Protein AF-A0A4R1VEX1-F1 (afdb_monomer_lite)

Foldseek 3Di:
DDDPDPDDDPPDPDFAEEELALLALLSQLVQLVCLVVVNHGQEYEYQDQVFKAPLSVVCCVVVVVVCVVSVHHYDYFFFADPDAPADDDDGHPLSNLLRVLHAQVVLLVDDVSCVRRRVVRVVVVLVVDVSLVVCVVVQHAHEYEYRQALDDVSVVVVVVVVPDDDSRYDYDHVNNVVNGDSVNSCVSCVVVVHHHGHGIDGLLDPPDDPVSVVPGPPVSVVSQVSSFVSNQVVDDRDRGD

Secondary structure (DSSP, 8-state):
-------PPP-PPPPPEEEE--SSHHHHHHHHHHHHTT---SEEEEEE-S-B-HHHHHHHHHHHHHHHTTT--EEEEE------SSSSP--SHHHHHHHHT---GGGGT--HHHIIIIIHHHHHHHTT-HHHHHHHHTT--EEEEE---SSHHHHHHHHHHTT---SSEEEE-HHHHTT--HHHHHHHHHHTTPPPPP---BTT-TTS-HHHHHTS-HHHHHHHHHHHHHHGGG-SS-S--

Sequence (241 aa):
MATLTAAQQPDHPPAPTVLAYGVGVDSTGLLVELASRGEPPDLVLTADTGVEKPLTYAYLDVIGPWMAARGIRHEIVRYEPRRFKHWPPYHSLLEMALTNGTLPSKSLGGSSCSLKYTKAPQDAFLKTWQPAIDAWARGQKVVRLIGFDAGPRDTIRHAHAAKIEDPLYNYRHPLRDWGWDREACARRIEAEGLPVPPKSSCWFCIGMTPQEVRDLPAWCLRLLVLVEARAAPRLHIVEGL

pLDDT: mean 93.08, std 10.53, range [39.03, 98.94]

Radius of gyration: 20.44 Å; chains: 1; bounding box: 44×47×75 Å

Structure (mmCIF, N/CA/C/O backbone):
data_AF-A0A4R1VEX1-F1
#
_entry.id   AF-A0A4R1VEX1-F1
#
loop_
_atom_site.group_PDB
_atom_site.id
_atom_site.type_symbol
_atom_site.label_atom_id
_atom_site.label_alt_id
_atom_site.label_comp_id
_atom_site.label_asym_id
_atom_site.label_entity_id
_atom_site.label_seq_id
_atom_site.pdbx_PDB_ins_code
_atom_site.Cartn_x
_atom_site.Cartn_y
_atom_site.Cartn_z
_atom_site.occupancy
_atom_site.B_iso_or_equiv
_atom_site.auth_seq_id
_atom_site.auth_comp_id
_atom_site.auth_asym_id
_atom_site.auth_atom_id
_atom_site.pdbx_PDB_model_num
ATOM 1 N N . MET A 1 1 ? -14.247 28.003 51.516 1.00 42.53 1 MET A N 1
ATOM 2 C CA . MET A 1 1 ? -13.237 27.367 50.645 1.00 42.53 1 MET A CA 1
ATOM 3 C C . MET A 1 1 ? -13.981 26.612 49.560 1.00 42.53 1 MET A C 1
ATOM 5 O O . MET A 1 1 ? -14.503 25.543 49.836 1.00 42.53 1 MET A O 1
ATOM 9 N N . ALA A 1 2 ? -14.144 27.227 48.388 1.00 39.03 2 ALA A N 1
ATOM 10 C CA . ALA A 1 2 ? -14.808 26.602 47.249 1.00 39.03 2 ALA A CA 1
ATOM 11 C C . ALA A 1 2 ? -13.788 25.736 46.504 1.00 39.03 2 ALA A C 1
ATOM 13 O O . ALA A 1 2 ? -12.781 26.240 46.008 1.00 39.03 2 ALA A O 1
ATOM 14 N N . THR A 1 3 ? -14.025 24.430 46.489 1.00 40.47 3 THR A N 1
ATOM 15 C CA . THR A 1 3 ? -13.236 23.448 45.751 1.00 40.47 3 THR A CA 1
ATOM 16 C C . THR A 1 3 ? -13.499 23.652 44.261 1.00 40.47 3 THR A C 1
ATOM 18 O O . THR A 1 3 ? -14.607 23.415 43.785 1.00 40.47 3 THR A O 1
ATOM 21 N N . LEU A 1 4 ? -12.490 24.133 43.535 1.00 43.84 4 LEU A N 1
ATOM 22 C CA . LEU A 1 4 ? -12.494 24.202 42.076 1.00 43.84 4 LEU A CA 1
ATOM 23 C C . LEU A 1 4 ? -12.610 22.778 41.525 1.00 43.84 4 LEU A C 1
ATOM 25 O O . LEU A 1 4 ? -11.684 21.977 41.635 1.00 43.84 4 LEU A O 1
ATOM 29 N N . THR A 1 5 ? -13.772 22.457 40.969 1.00 45.09 5 THR A N 1
ATOM 30 C CA . THR A 1 5 ? -14.007 21.231 40.211 1.00 45.09 5 THR A CA 1
ATOM 31 C C . THR A 1 5 ? -13.163 21.312 38.941 1.00 45.09 5 THR A C 1
ATOM 33 O O . THR A 1 5 ? -13.310 22.250 38.158 1.00 45.09 5 THR A O 1
ATOM 36 N N . ALA A 1 6 ? -12.239 20.367 38.757 1.00 48.03 6 ALA A N 1
ATOM 37 C CA . ALA A 1 6 ? -11.491 20.237 37.515 1.00 48.03 6 ALA A CA 1
ATOM 38 C C . ALA A 1 6 ? -12.489 20.069 36.361 1.00 48.03 6 ALA A C 1
ATOM 40 O O . ALA A 1 6 ? -13.319 19.161 36.388 1.00 48.03 6 ALA A O 1
ATOM 41 N N . ALA A 1 7 ? -12.440 20.967 35.378 1.00 48.31 7 ALA A N 1
ATOM 42 C CA . ALA A 1 7 ? -13.250 20.850 34.177 1.00 48.31 7 ALA A CA 1
ATOM 43 C C . ALA A 1 7 ? -12.884 19.538 33.464 1.00 48.31 7 ALA A C 1
ATOM 45 O O . ALA A 1 7 ? -11.764 19.388 32.975 1.00 48.31 7 ALA A O 1
ATOM 46 N N . GLN A 1 8 ? -13.815 18.582 33.431 1.00 51.00 8 GLN A N 1
ATOM 47 C CA . GLN A 1 8 ? -13.733 17.429 32.539 1.00 51.00 8 GLN A CA 1
ATOM 48 C C . GLN A 1 8 ? -13.589 17.956 31.108 1.00 51.00 8 GLN A C 1
ATOM 50 O O . GLN A 1 8 ? -14.450 18.694 30.625 1.00 51.00 8 GLN A O 1
ATOM 55 N N . GLN A 1 9 ? -12.472 17.623 30.454 1.00 55.00 9 GLN A N 1
ATOM 56 C CA . GLN A 1 9 ? -12.312 17.863 29.024 1.00 55.00 9 GLN A CA 1
ATOM 57 C C . GLN A 1 9 ? -13.489 17.199 28.294 1.00 55.00 9 GLN A C 1
ATOM 59 O O . GLN A 1 9 ? -13.856 16.081 28.664 1.00 55.00 9 GLN A O 1
ATOM 64 N N . PRO A 1 10 ? -14.106 17.861 27.301 1.00 53.62 10 PRO A N 1
ATOM 65 C CA . PRO A 1 10 ? -15.158 17.232 26.519 1.00 53.62 10 PRO A CA 1
ATOM 66 C C . PRO A 1 10 ? -14.611 15.937 25.910 1.00 53.62 10 PRO A C 1
ATOM 68 O O . PRO A 1 10 ? -13.521 15.934 25.336 1.00 53.62 10 PRO A O 1
ATOM 71 N N . ASP A 1 11 ? -15.357 14.847 26.089 1.00 70.94 11 ASP A N 1
ATOM 72 C CA . ASP A 1 11 ? -15.034 13.512 25.586 1.00 70.94 11 ASP A CA 1
ATOM 73 C C . ASP A 1 11 ? -15.088 13.548 24.053 1.00 70.94 11 ASP A C 1
ATOM 75 O O . ASP A 1 11 ? -16.132 13.384 23.418 1.00 70.94 11 ASP A O 1
ATOM 79 N N . HIS A 1 12 ? -13.977 13.958 23.443 1.00 71.94 12 HIS A N 1
ATOM 80 C CA . HIS A 1 12 ? -13.868 14.055 21.999 1.00 71.94 12 HIS A CA 1
ATOM 81 C C . HIS A 1 12 ? -13.903 12.647 21.402 1.00 71.94 12 HIS A C 1
ATOM 83 O O . HIS A 1 12 ? -13.276 11.742 21.955 1.00 71.94 12 HIS A O 1
ATOM 89 N N . PRO A 1 13 ? -14.556 12.456 20.240 1.00 87.19 13 PRO A N 1
ATOM 90 C CA . PRO A 1 13 ? -14.526 11.165 19.573 1.00 87.19 13 PRO A CA 1
ATOM 91 C C . PRO A 1 13 ? -13.070 10.731 19.328 1.00 87.19 13 PRO A C 1
ATOM 93 O O . PRO A 1 13 ? -12.193 11.589 19.114 1.00 87.19 13 PRO A O 1
ATOM 96 N N . PRO A 1 14 ? -12.796 9.414 19.372 1.00 93.06 14 PRO A N 1
ATOM 97 C CA . PRO A 1 14 ? -11.456 8.896 19.159 1.00 93.06 14 PRO A CA 1
ATOM 98 C C . PRO A 1 14 ? -10.926 9.311 17.784 1.00 93.06 14 PRO A C 1
ATOM 100 O O . PRO A 1 14 ? -11.680 9.592 16.848 1.00 93.06 14 PRO A O 1
ATOM 103 N N . ALA A 1 15 ? -9.601 9.365 17.665 1.00 95.75 15 ALA A N 1
ATOM 104 C CA . ALA A 1 15 ? -8.968 9.619 16.382 1.00 95.75 15 ALA A CA 1
ATOM 105 C C . ALA A 1 15 ? -9.333 8.507 15.382 1.00 95.75 15 ALA A C 1
ATOM 107 O O . ALA A 1 15 ? -9.216 7.332 15.736 1.00 95.75 15 ALA A O 1
ATOM 108 N N . PRO A 1 16 ? -9.710 8.850 14.136 1.00 98.06 16 PRO A N 1
ATOM 109 C CA . PRO A 1 16 ? -10.059 7.849 13.144 1.00 98.06 16 PRO A CA 1
ATOM 110 C C . PRO A 1 16 ? -8.834 7.012 12.771 1.00 98.06 16 PRO A C 1
ATOM 112 O O . PRO A 1 16 ? -7.705 7.511 12.676 1.00 98.06 16 PRO A O 1
ATOM 115 N N . THR A 1 17 ? -9.083 5.738 12.523 1.00 98.56 17 THR A N 1
ATOM 116 C CA . THR A 1 17 ? -8.107 4.717 12.172 1.00 98.56 17 THR A CA 1
ATOM 117 C C . THR A 1 17 ? -8.195 4.387 10.685 1.00 98.56 17 THR A C 1
ATOM 119 O O . THR A 1 17 ? -9.259 4.118 10.135 1.00 98.56 17 THR A O 1
ATOM 122 N N . VAL A 1 18 ? -7.053 4.424 10.002 1.00 98.75 18 VAL A N 1
ATOM 123 C CA . VAL A 1 18 ? -6.964 4.186 8.560 1.00 98.75 18 VAL A CA 1
ATOM 124 C C . VAL A 1 18 ? -5.914 3.129 8.286 1.00 98.75 18 VAL A C 1
ATOM 126 O O . VAL A 1 18 ? -4.744 3.309 8.628 1.00 98.75 18 VAL A O 1
ATOM 129 N N . LEU A 1 19 ? -6.302 2.047 7.617 1.00 98.81 19 LEU A N 1
ATOM 130 C CA . LEU A 1 19 ? -5.364 1.040 7.136 1.00 98.81 19 LEU A CA 1
ATOM 131 C C . LEU A 1 19 ? -4.823 1.421 5.758 1.00 98.81 19 LEU A C 1
ATOM 133 O O . LEU A 1 19 ? -5.573 1.488 4.784 1.00 98.81 19 LEU A O 1
ATOM 137 N N . ALA A 1 20 ? -3.503 1.597 5.662 1.00 98.38 20 ALA A N 1
ATOM 138 C CA . ALA A 1 20 ? -2.823 1.650 4.372 1.00 98.38 20 ALA A CA 1
ATOM 139 C C . ALA A 1 20 ? -2.684 0.218 3.828 1.00 98.38 20 ALA A C 1
ATOM 141 O O . ALA A 1 20 ? -1.772 -0.528 4.197 1.00 98.38 20 ALA A O 1
ATOM 142 N N . TYR A 1 21 ? -3.617 -0.178 2.968 1.00 98.44 21 TYR A N 1
ATOM 143 C CA . TYR A 1 21 ? -3.793 -1.552 2.520 1.00 98.44 21 TYR A CA 1
ATOM 144 C C . TYR A 1 21 ? -3.093 -1.810 1.187 1.00 98.44 21 TYR A C 1
ATOM 146 O O . TYR A 1 21 ? -3.561 -1.423 0.116 1.00 98.44 21 TYR A O 1
ATOM 154 N N . GLY A 1 22 ? -1.948 -2.490 1.264 1.00 96.38 22 GLY A N 1
ATOM 155 C CA . GLY A 1 22 ? -1.127 -2.841 0.106 1.00 96.38 22 GLY A CA 1
ATOM 156 C C . GLY A 1 22 ? -1.559 -4.112 -0.622 1.00 96.38 22 GLY A C 1
ATOM 157 O O . GLY A 1 22 ? -0.830 -4.539 -1.509 1.00 96.38 22 GLY A O 1
ATOM 158 N N . VAL A 1 23 ? -2.678 -4.744 -0.237 1.00 97.50 23 VAL A N 1
ATOM 159 C CA . VAL A 1 23 ? -3.189 -5.990 -0.851 1.00 97.50 23 VAL A CA 1
ATOM 160 C C . VAL A 1 23 ? -2.172 -7.146 -0.797 1.00 97.50 23 VAL A C 1
ATOM 162 O O . VAL A 1 23 ? -2.135 -8.027 -1.647 1.00 97.50 23 VAL A O 1
ATOM 165 N N . GLY A 1 24 ? -1.286 -7.120 0.200 1.00 96.94 24 GLY A N 1
ATOM 166 C CA . GLY A 1 24 ? -0.317 -8.181 0.466 1.00 96.94 24 GLY A CA 1
ATOM 167 C C . GLY A 1 24 ? -0.676 -8.967 1.723 1.00 96.94 24 GLY A C 1
ATOM 168 O O . GLY A 1 24 ? -1.612 -8.612 2.444 1.00 96.94 24 GLY A O 1
ATOM 169 N N . VAL A 1 25 ? 0.106 -10.012 2.000 1.00 98.12 25 VAL A N 1
ATOM 170 C CA . VAL A 1 25 ? -0.077 -10.910 3.157 1.00 98.12 25 VAL A CA 1
ATOM 171 C C . VAL A 1 25 ? -0.178 -10.130 4.468 1.00 98.12 25 VAL A C 1
ATOM 173 O O . VAL A 1 25 ? -1.190 -10.224 5.147 1.00 98.12 25 VAL A O 1
ATOM 176 N N . ASP A 1 26 ? 0.803 -9.286 4.784 1.00 98.31 26 ASP A N 1
ATOM 177 C CA . ASP A 1 26 ? 0.883 -8.627 6.096 1.00 98.31 26 ASP A CA 1
ATOM 178 C C . ASP A 1 26 ? -0.286 -7.657 6.308 1.00 98.31 26 ASP A C 1
ATOM 180 O O . ASP A 1 26 ? -0.984 -7.709 7.317 1.00 98.31 26 ASP A O 1
ATOM 184 N N . SER A 1 27 ? -0.580 -6.808 5.317 1.00 98.44 27 SER A N 1
ATOM 185 C CA . SER A 1 27 ? -1.703 -5.868 5.408 1.00 98.44 27 SER A CA 1
ATOM 186 C C . SER A 1 27 ? -3.064 -6.570 5.465 1.00 98.44 27 SER A C 1
ATOM 188 O O . SER A 1 27 ? -3.996 -6.027 6.047 1.00 98.44 27 SER A O 1
ATOM 190 N N . THR A 1 28 ? -3.186 -7.762 4.871 1.00 98.75 28 THR A N 1
ATOM 191 C CA . THR A 1 28 ? -4.423 -8.561 4.914 1.00 98.75 28 THR A CA 1
ATOM 192 C C . THR A 1 28 ? -4.556 -9.286 6.245 1.00 98.75 28 THR A C 1
ATOM 194 O O . THR A 1 28 ? -5.623 -9.236 6.843 1.00 98.75 28 THR A O 1
ATOM 197 N N . GLY A 1 29 ? -3.474 -9.875 6.760 1.00 98.69 29 GLY A N 1
ATOM 198 C CA . GLY A 1 29 ? -3.450 -10.483 8.089 1.00 98.69 29 GLY A CA 1
ATOM 199 C C . GLY A 1 29 ? -3.771 -9.460 9.176 1.00 98.69 29 GLY A C 1
ATOM 200 O O . GLY A 1 29 ? -4.584 -9.736 10.051 1.00 98.69 29 GLY A O 1
ATOM 201 N N . LEU A 1 30 ? -3.222 -8.245 9.060 1.00 98.81 30 LEU A N 1
ATOM 202 C CA . LEU A 1 30 ? -3.546 -7.124 9.942 1.00 98.81 30 LEU A CA 1
ATOM 203 C C . LEU A 1 30 ? -5.036 -6.761 9.891 1.00 98.81 30 LEU A C 1
ATOM 205 O O . LEU A 1 30 ? -5.665 -6.645 10.937 1.00 98.81 30 LEU A O 1
ATOM 209 N N . LEU A 1 31 ? -5.598 -6.587 8.692 1.00 98.88 31 LEU A N 1
ATOM 210 C CA . LEU A 1 31 ? -7.016 -6.265 8.506 1.00 98.88 31 LEU A CA 1
ATOM 211 C C . LEU A 1 31 ? -7.931 -7.325 9.133 1.00 98.88 31 LEU A C 1
ATOM 213 O O . LEU A 1 31 ? -8.857 -6.994 9.871 1.00 98.88 31 LEU A O 1
ATOM 217 N N . VAL A 1 32 ? -7.655 -8.591 8.828 1.00 98.75 32 VAL A N 1
ATOM 218 C CA . VAL A 1 32 ? -8.424 -9.744 9.300 1.00 98.75 32 VAL A CA 1
ATOM 219 C C . VAL A 1 32 ? -8.374 -9.842 10.823 1.00 98.75 32 VAL A C 1
ATOM 221 O O . VAL A 1 32 ? -9.409 -10.006 11.468 1.00 98.75 32 VAL A O 1
ATOM 224 N N . GLU A 1 33 ? -7.188 -9.686 11.411 1.00 98.75 33 GLU A N 1
ATOM 225 C CA . GLU A 1 33 ? -7.028 -9.772 12.858 1.00 98.75 33 GLU A CA 1
ATOM 226 C C . GLU A 1 33 ? -7.735 -8.624 13.586 1.00 98.75 33 GLU A C 1
ATOM 228 O O . GLU A 1 33 ? -8.489 -8.874 14.527 1.00 98.75 33 GLU A O 1
ATOM 233 N N . LEU A 1 34 ? -7.567 -7.384 13.116 1.00 98.69 34 LEU A N 1
ATOM 234 C CA . LEU A 1 34 ? -8.261 -6.214 13.663 1.00 98.69 34 LEU A CA 1
ATOM 235 C C . LEU A 1 34 ? -9.782 -6.392 13.646 1.00 98.69 34 LEU A C 1
ATOM 237 O O . LEU A 1 34 ? -10.440 -6.191 14.666 1.00 98.69 34 LEU A O 1
ATOM 241 N N . ALA A 1 35 ? -10.336 -6.845 12.519 1.00 98.38 35 ALA A N 1
ATOM 242 C CA . ALA A 1 35 ? -11.766 -7.110 12.408 1.00 98.38 35 ALA A CA 1
ATOM 243 C C . ALA A 1 35 ? -12.234 -8.175 13.416 1.00 98.38 35 ALA A C 1
ATOM 245 O O . ALA A 1 35 ? -13.265 -7.994 14.060 1.00 98.38 35 ALA A O 1
ATOM 246 N N . SER A 1 36 ? -11.466 -9.253 13.615 1.00 98.06 36 SER A N 1
ATOM 247 C CA . SER A 1 36 ? -11.835 -10.301 14.581 1.00 98.06 36 SER A CA 1
ATOM 248 C C . SER A 1 36 ? -11.731 -9.892 16.045 1.00 98.06 36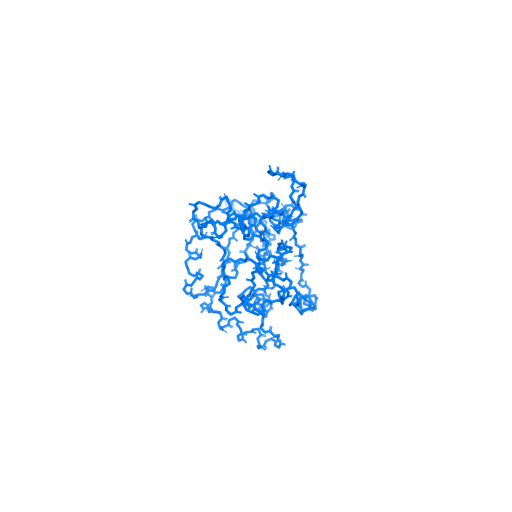 SER A C 1
ATOM 250 O O . SER A 1 36 ? -12.408 -10.472 16.888 1.00 98.06 36 SER A O 1
ATOM 252 N N . ARG A 1 37 ? -10.929 -8.868 16.349 1.00 97.69 37 ARG A N 1
ATOM 253 C CA . ARG A 1 37 ? -10.841 -8.273 17.688 1.00 97.69 37 ARG A CA 1
ATOM 254 C C . ARG A 1 37 ? -11.949 -7.258 17.969 1.00 97.69 37 ARG A C 1
ATOM 256 O O . ARG A 1 37 ? -11.987 -6.702 19.059 1.00 97.69 37 ARG A O 1
ATOM 263 N N . GLY A 1 38 ? -12.843 -7.010 17.009 1.00 97.62 38 GLY A N 1
ATOM 264 C CA . GLY A 1 38 ? -13.848 -5.953 17.118 1.00 97.62 38 GLY A CA 1
ATOM 265 C C . GLY A 1 38 ? -13.259 -4.547 16.970 1.00 97.62 38 GLY A C 1
ATOM 266 O O . GLY A 1 38 ? -13.891 -3.579 17.377 1.00 97.62 38 GLY A O 1
ATOM 267 N N . GLU A 1 39 ? -12.071 -4.430 16.370 1.00 97.25 39 GLU A N 1
ATOM 268 C CA . GLU A 1 39 ? -11.360 -3.170 16.132 1.00 97.25 39 GLU A CA 1
ATOM 269 C C . GLU A 1 39 ? -11.150 -2.913 14.621 1.00 97.25 39 GLU A C 1
ATOM 271 O O . GLU A 1 39 ? -10.020 -2.646 14.198 1.00 97.25 39 GLU A O 1
ATOM 276 N N . PRO A 1 40 ? -12.179 -3.039 13.753 1.00 97.88 40 PRO A N 1
ATOM 277 C CA . PRO A 1 40 ? -11.995 -2.795 12.328 1.00 97.88 40 PRO A CA 1
ATOM 278 C C . PRO A 1 40 ? -11.547 -1.342 12.080 1.00 97.88 40 PRO A C 1
ATOM 280 O O . PRO A 1 40 ? -12.034 -0.434 12.756 1.00 97.88 40 PRO A O 1
ATOM 283 N N . PRO A 1 41 ? -10.663 -1.087 11.098 1.00 98.44 41 PRO A N 1
ATOM 284 C CA . PRO A 1 41 ? -10.332 0.278 10.707 1.00 98.44 41 PRO A CA 1
ATOM 285 C C . PRO A 1 41 ? -11.576 1.039 10.234 1.00 98.44 41 PRO A C 1
ATOM 287 O O . PRO A 1 41 ? -12.395 0.483 9.501 1.00 98.44 41 PRO A O 1
ATOM 290 N N . ASP A 1 42 ? -11.659 2.331 10.550 1.00 98.56 42 ASP A N 1
ATOM 291 C CA . ASP A 1 42 ? -12.734 3.210 10.059 1.00 98.56 42 ASP A CA 1
ATOM 292 C C . ASP A 1 42 ? -12.696 3.372 8.527 1.00 98.56 42 ASP A C 1
ATOM 294 O O . ASP A 1 42 ? -13.703 3.672 7.880 1.00 98.56 42 ASP A O 1
ATOM 298 N N . LEU A 1 43 ? -11.508 3.203 7.940 1.00 98.81 43 LEU A N 1
ATOM 299 C CA . LEU A 1 43 ? -11.273 3.277 6.505 1.00 98.81 43 LEU A CA 1
ATOM 300 C C . LEU A 1 43 ? -10.080 2.407 6.095 1.00 98.81 43 LEU A C 1
ATOM 302 O O . LEU A 1 43 ? -9.009 2.440 6.702 1.00 98.81 43 LEU A O 1
ATOM 306 N N . VAL A 1 44 ? -10.232 1.689 4.989 1.00 98.94 44 VAL A N 1
ATOM 307 C CA . VAL A 1 44 ? -9.163 0.953 4.314 1.00 98.94 44 VAL A CA 1
ATOM 308 C C . VAL A 1 44 ? -8.852 1.654 2.994 1.00 98.94 44 VAL A C 1
ATOM 310 O O . VAL A 1 44 ? -9.748 1.881 2.185 1.00 98.94 44 VAL A O 1
ATOM 313 N N . LEU A 1 45 ? -7.583 1.995 2.757 1.00 98.88 45 LEU A N 1
ATOM 314 C CA . LEU A 1 45 ? -7.136 2.654 1.527 1.00 98.88 45 LEU A CA 1
ATOM 315 C C . LEU A 1 45 ? -6.152 1.786 0.750 1.00 98.88 45 LEU A C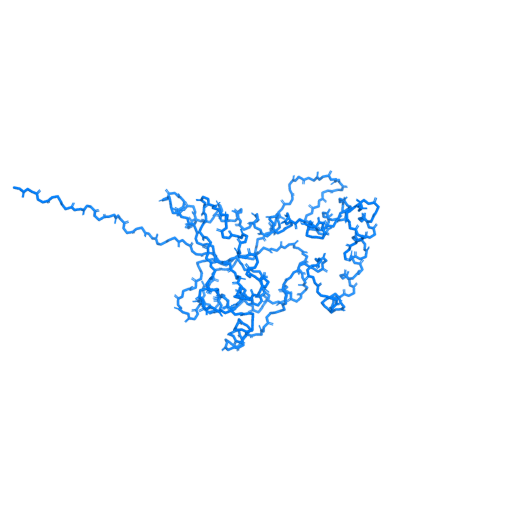 1
ATOM 317 O O . LEU A 1 45 ? -5.064 1.484 1.242 1.00 98.88 45 LEU A O 1
ATOM 321 N N . THR A 1 46 ? -6.481 1.476 -0.501 1.00 98.50 46 THR A N 1
ATOM 322 C CA . THR A 1 46 ? -5.551 0.865 -1.457 1.00 98.50 46 THR A CA 1
ATOM 323 C C . THR A 1 46 ? -5.106 1.898 -2.470 1.00 98.50 46 THR A C 1
ATOM 325 O O . THR A 1 46 ? -5.929 2.510 -3.141 1.00 98.50 46 THR A O 1
ATOM 328 N N . ALA A 1 47 ? -3.797 2.090 -2.608 1.00 97.25 47 ALA A N 1
ATOM 329 C CA . ALA A 1 47 ? -3.271 2.930 -3.672 1.00 97.25 47 ALA A CA 1
ATOM 330 C C . ALA A 1 47 ? -3.011 2.096 -4.926 1.00 97.25 47 ALA A C 1
ATOM 332 O O . ALA A 1 47 ? -2.142 1.226 -4.921 1.00 97.25 47 ALA A O 1
ATOM 333 N N . ASP A 1 48 ? -3.739 2.387 -5.994 1.00 96.00 48 ASP A N 1
ATOM 334 C CA . ASP A 1 48 ? -3.561 1.741 -7.282 1.00 96.00 48 ASP A CA 1
ATOM 335 C C . ASP A 1 48 ? -2.506 2.478 -8.115 1.00 96.00 48 ASP A C 1
ATOM 337 O O . ASP A 1 48 ? -2.682 3.625 -8.536 1.00 96.00 48 ASP A O 1
ATOM 341 N N . THR A 1 49 ? -1.395 1.792 -8.375 1.00 92.06 49 THR A N 1
ATOM 342 C CA . THR A 1 49 ? -0.284 2.304 -9.186 1.00 92.06 49 THR A CA 1
ATOM 343 C C . THR A 1 49 ? -0.557 2.233 -10.695 1.00 92.06 49 THR A C 1
ATOM 345 O O . THR A 1 49 ? 0.215 2.776 -11.492 1.00 92.06 49 THR A O 1
ATOM 348 N N . GLY A 1 50 ? -1.650 1.572 -11.093 1.00 93.25 50 GLY A N 1
ATOM 349 C CA . GLY A 1 50 ? -2.020 1.237 -12.470 1.00 93.25 50 GLY A CA 1
ATOM 350 C C . GLY A 1 50 ? -1.210 0.082 -13.058 1.00 93.25 50 GLY A C 1
ATOM 351 O O . GLY A 1 50 ? -1.367 -0.246 -14.232 1.00 93.25 50 GLY A O 1
ATOM 352 N N . VAL A 1 51 ? -0.291 -0.489 -12.276 1.00 94.94 51 VAL A N 1
ATOM 353 C CA . VAL A 1 51 ? 0.695 -1.469 -12.734 1.00 94.94 51 VAL A CA 1
ATOM 354 C C . VAL A 1 51 ? 0.984 -2.532 -11.674 1.00 94.94 51 VAL A C 1
ATOM 356 O O . VAL A 1 51 ? 2.065 -3.122 -11.670 1.00 94.94 51 VAL A O 1
ATOM 359 N N . GLU A 1 52 ? 0.044 -2.784 -10.761 1.00 95.44 52 GLU A N 1
ATOM 360 C CA . GLU A 1 52 ? 0.144 -3.930 -9.854 1.00 95.44 52 GLU A CA 1
ATOM 361 C C . GLU A 1 52 ? 0.126 -5.242 -10.641 1.00 95.44 52 GLU A C 1
ATOM 363 O O . GLU A 1 52 ? -0.400 -5.322 -11.755 1.00 95.44 52 GLU A O 1
ATOM 368 N N . LYS A 1 53 ? 0.705 -6.299 -10.067 1.00 95.38 53 LYS A N 1
ATOM 369 C CA . LYS A 1 53 ? 0.576 -7.640 -10.648 1.00 95.38 53 LYS A CA 1
ATOM 370 C C . LYS A 1 53 ? -0.903 -8.015 -10.829 1.00 95.38 53 LYS A C 1
ATOM 372 O O . LYS A 1 53 ? -1.704 -7.727 -9.941 1.00 95.38 53 LYS A O 1
ATOM 377 N N . PRO A 1 54 ? -1.268 -8.741 -11.900 1.00 95.62 54 PRO A N 1
ATOM 378 C CA . PRO A 1 54 ? -2.654 -9.153 -12.138 1.00 95.62 54 PRO A CA 1
ATOM 379 C C . PRO A 1 54 ? -3.293 -9.896 -10.965 1.00 95.62 54 PRO A C 1
ATOM 381 O O . PRO A 1 54 ? -4.442 -9.635 -10.630 1.00 95.62 54 PRO A O 1
ATOM 384 N N . LEU A 1 55 ? -2.531 -10.758 -10.285 1.00 94.81 55 LEU A N 1
ATOM 385 C CA . LEU A 1 55 ? -3.025 -11.478 -9.111 1.00 94.81 55 LEU A CA 1
ATOM 386 C C . LEU A 1 55 ? -3.307 -10.556 -7.911 1.00 94.81 55 LEU A C 1
ATOM 388 O O . LEU A 1 55 ? -4.160 -10.881 -7.095 1.00 94.81 55 LEU A O 1
ATOM 392 N N . THR A 1 56 ? -2.639 -9.400 -7.809 1.00 95.50 56 THR A N 1
ATOM 393 C CA . THR A 1 56 ? -2.971 -8.376 -6.806 1.00 95.50 56 THR A CA 1
ATOM 394 C C . THR A 1 56 ? -4.349 -7.781 -7.089 1.00 95.50 56 THR A C 1
ATOM 396 O O . THR A 1 56 ? -5.151 -7.649 -6.171 1.00 95.50 56 THR A O 1
ATOM 399 N N . TYR A 1 57 ? -4.645 -7.453 -8.353 1.00 96.62 57 TYR A N 1
ATOM 400 C CA . TYR A 1 57 ? -5.965 -6.944 -8.737 1.00 96.62 57 TYR A CA 1
ATOM 401 C C . TYR A 1 57 ? -7.054 -8.000 -8.552 1.00 96.62 57 TYR A C 1
ATOM 403 O O . TYR A 1 57 ? -8.073 -7.697 -7.949 1.00 96.62 57 TYR A O 1
ATOM 411 N N . ALA A 1 58 ? -6.809 -9.244 -8.968 1.00 97.00 58 ALA A N 1
ATOM 412 C CA . ALA A 1 58 ? -7.761 -10.339 -8.773 1.00 97.00 58 ALA A CA 1
ATOM 413 C C . ALA A 1 58 ? -8.082 -10.584 -7.287 1.00 97.00 58 ALA A C 1
ATOM 415 O O . ALA A 1 58 ? -9.194 -10.966 -6.940 1.00 97.00 58 ALA A O 1
ATOM 416 N N . TYR A 1 59 ? -7.129 -10.336 -6.382 1.00 98.19 59 TYR A N 1
ATOM 417 C CA . TYR A 1 59 ? -7.382 -10.467 -4.949 1.00 98.19 59 TYR A CA 1
ATOM 418 C C . TYR A 1 59 ? -8.343 -9.397 -4.403 1.00 98.19 59 TYR A C 1
ATOM 420 O O . TYR A 1 59 ? -9.015 -9.636 -3.399 1.00 98.19 59 TYR A O 1
ATOM 428 N N . LEU A 1 60 ? -8.466 -8.237 -5.061 1.00 97.69 60 LEU A N 1
ATOM 429 C CA . LEU A 1 60 ? -9.456 -7.220 -4.685 1.00 97.69 60 LEU A CA 1
ATOM 430 C C . LEU A 1 60 ? -10.891 -7.741 -4.836 1.00 97.69 60 LEU A C 1
ATOM 432 O O . LEU A 1 60 ? -11.729 -7.429 -3.990 1.00 97.69 60 LEU A O 1
ATOM 436 N N . ASP A 1 61 ? -11.141 -8.605 -5.824 1.00 97.69 61 ASP A N 1
ATOM 437 C CA . ASP A 1 61 ? -12.441 -9.260 -6.031 1.00 97.69 61 ASP A CA 1
ATOM 438 C C . ASP A 1 61 ? -12.779 -10.265 -4.913 1.00 97.69 61 ASP A C 1
ATOM 440 O O . ASP A 1 61 ? -13.939 -10.627 -4.728 1.00 97.69 61 ASP A O 1
ATOM 444 N N . VAL A 1 62 ? -11.778 -10.693 -4.134 1.00 98.12 62 VAL A N 1
ATOM 445 C CA . VAL A 1 62 ? -11.943 -11.579 -2.973 1.00 98.12 62 VAL A CA 1
ATOM 446 C C . VAL A 1 62 ? -12.122 -10.771 -1.689 1.00 98.12 62 VAL A C 1
ATOM 448 O O . VAL A 1 62 ? -13.081 -10.972 -0.943 1.00 98.12 62 VAL A O 1
ATOM 451 N N . ILE A 1 63 ? -11.200 -9.845 -1.409 1.00 98.38 63 ILE A N 1
ATOM 452 C CA . ILE A 1 63 ? -11.181 -9.128 -0.127 1.00 98.38 63 ILE A CA 1
ATOM 453 C C . ILE A 1 63 ? -12.212 -7.995 -0.059 1.00 98.38 63 ILE A C 1
ATOM 455 O O . ILE A 1 63 ? -12.702 -7.684 1.026 1.00 98.38 63 ILE A O 1
ATOM 459 N N . GLY A 1 64 ? -12.582 -7.401 -1.198 1.00 98.44 64 GLY A N 1
ATOM 460 C CA . GLY A 1 64 ? -13.602 -6.355 -1.280 1.00 98.44 64 GLY A CA 1
ATOM 461 C C . GLY A 1 64 ? -14.954 -6.812 -0.717 1.00 98.44 64 GLY A C 1
ATOM 462 O O . GLY A 1 64 ? -15.439 -6.204 0.242 1.00 98.44 64 GLY A O 1
ATOM 463 N N . PRO A 1 65 ? -15.541 -7.918 -1.219 1.00 98.56 65 PRO A N 1
ATOM 464 C CA . PRO A 1 65 ? -16.765 -8.490 -0.655 1.00 98.56 65 PRO A CA 1
ATOM 465 C C . PRO A 1 65 ? -16.641 -8.864 0.827 1.00 98.56 65 PRO A C 1
ATOM 467 O O . PRO A 1 65 ? -17.575 -8.635 1.597 1.00 98.56 65 PRO A O 1
ATOM 470 N N . TRP A 1 66 ? -15.485 -9.389 1.251 1.00 98.62 66 TRP A N 1
ATOM 471 C CA . TRP A 1 66 ? -15.237 -9.730 2.656 1.00 98.62 66 TRP A CA 1
ATOM 472 C C . TRP A 1 66 ? -15.295 -8.498 3.578 1.00 98.62 66 TRP A C 1
ATOM 474 O O . TRP A 1 66 ? -15.890 -8.578 4.657 1.00 98.62 66 TRP A O 1
ATOM 484 N N . MET A 1 67 ? -14.734 -7.359 3.143 1.00 98.69 67 MET A N 1
ATOM 485 C CA . MET A 1 67 ? -14.805 -6.076 3.859 1.00 98.69 67 MET A CA 1
ATOM 486 C C . MET A 1 67 ? -16.227 -5.511 3.864 1.00 98.69 67 MET A C 1
ATOM 488 O O . MET A 1 67 ? -16.729 -5.126 4.921 1.00 98.69 67 MET A O 1
ATOM 492 N N . ALA A 1 68 ? -16.89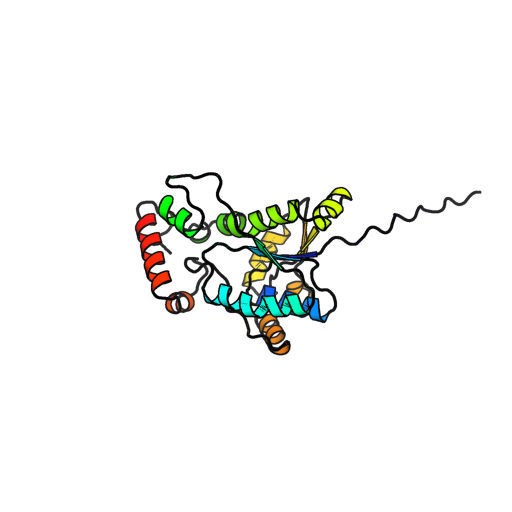9 -5.519 2.710 1.00 98.38 68 ALA A N 1
ATOM 493 C CA . ALA A 1 68 ? -18.260 -5.007 2.568 1.00 98.38 68 ALA A CA 1
ATOM 494 C C . ALA A 1 68 ? -19.253 -5.750 3.477 1.00 98.38 68 ALA A C 1
ATOM 496 O O . ALA A 1 68 ? -20.049 -5.116 4.167 1.00 98.38 68 ALA A O 1
ATOM 497 N N . ALA A 1 69 ? -19.149 -7.081 3.561 1.00 98.19 69 ALA A N 1
ATOM 498 C CA . ALA A 1 69 ? -19.971 -7.906 4.449 1.00 98.19 69 ALA A CA 1
ATOM 499 C C . ALA A 1 69 ? -19.784 -7.584 5.946 1.00 98.19 69 ALA A C 1
ATOM 501 O O . ALA A 1 69 ? -20.638 -7.925 6.759 1.00 98.19 69 ALA A O 1
ATOM 502 N N . ARG A 1 70 ? -18.677 -6.925 6.311 1.00 97.88 70 ARG A N 1
ATOM 503 C CA . ARG A 1 70 ? -18.344 -6.496 7.681 1.00 97.88 70 ARG A CA 1
ATOM 504 C C . ARG A 1 70 ? -18.534 -4.992 7.900 1.00 97.88 70 ARG A C 1
ATOM 506 O O . ARG A 1 70 ? -18.164 -4.485 8.952 1.00 97.88 70 ARG A O 1
ATOM 513 N N . GLY A 1 71 ? -19.080 -4.270 6.917 1.00 97.94 71 GLY A N 1
ATOM 514 C CA . GLY A 1 71 ? -19.258 -2.817 6.990 1.00 97.94 71 GLY A CA 1
ATOM 515 C C . GLY A 1 71 ? -17.947 -2.024 6.979 1.00 97.94 71 GLY A C 1
ATOM 516 O O . GLY A 1 71 ? -17.944 -0.849 7.336 1.00 97.94 71 GLY A O 1
ATOM 517 N N . ILE A 1 72 ? -16.833 -2.641 6.573 1.00 98.50 72 ILE A N 1
ATOM 518 C CA . ILE A 1 72 ? -15.528 -1.981 6.513 1.00 98.50 72 ILE A CA 1
ATOM 519 C C . ILE A 1 72 ? -15.458 -1.184 5.213 1.00 98.50 72 ILE A C 1
ATOM 521 O O . ILE A 1 72 ? -15.480 -1.751 4.118 1.00 98.50 72 ILE A O 1
ATOM 525 N N . ARG A 1 73 ? -15.357 0.142 5.324 1.00 98.44 73 ARG A N 1
ATOM 526 C CA . ARG A 1 73 ? -15.231 1.018 4.158 1.00 98.44 73 ARG A CA 1
ATOM 527 C C . ARG A 1 73 ? -13.871 0.819 3.491 1.00 98.44 73 ARG A C 1
ATOM 529 O O . ARG A 1 73 ? -12.834 1.010 4.125 1.00 98.44 73 ARG A O 1
ATOM 536 N N . HIS A 1 74 ? -13.877 0.518 2.195 1.00 98.75 74 HIS A N 1
ATOM 537 C CA . HIS A 1 74 ? -12.674 0.356 1.379 1.00 98.75 74 HIS A CA 1
ATOM 538 C C . HIS A 1 74 ? -12.714 1.278 0.165 1.00 98.75 74 HIS A C 1
ATOM 540 O O . HIS A 1 74 ? -13.717 1.334 -0.537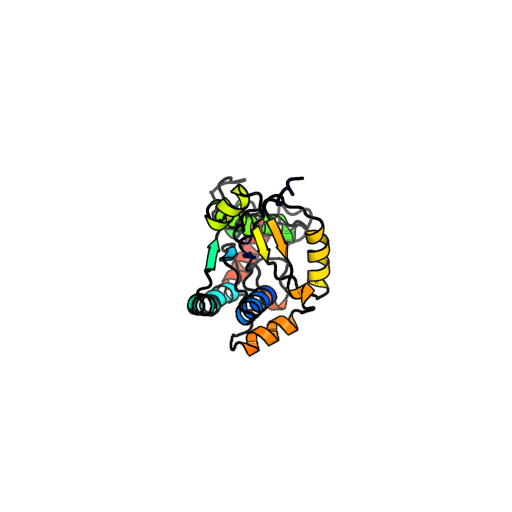 1.00 98.75 74 HIS A O 1
ATOM 546 N N . GLU A 1 75 ? -11.617 1.993 -0.074 1.00 98.62 75 GLU A N 1
ATOM 547 C CA . GLU A 1 75 ? -11.475 2.904 -1.209 1.00 98.62 75 GLU A CA 1
ATOM 548 C C . GLU A 1 75 ? -10.176 2.614 -1.962 1.00 98.62 75 GLU A C 1
ATOM 550 O O . GLU A 1 75 ? -9.111 2.400 -1.365 1.00 98.62 75 GLU A O 1
ATOM 555 N N . ILE A 1 76 ? -10.256 2.658 -3.291 1.00 98.50 76 ILE A N 1
ATOM 556 C CA . ILE A 1 76 ? -9.101 2.554 -4.179 1.00 98.50 76 ILE A CA 1
ATOM 557 C C . ILE A 1 76 ? -8.782 3.950 -4.703 1.00 98.50 76 ILE A C 1
ATOM 559 O O . ILE A 1 76 ? -9.601 4.591 -5.357 1.00 98.50 76 ILE A O 1
ATOM 563 N N . VAL A 1 77 ? -7.575 4.426 -4.420 1.00 98.12 77 VAL A N 1
ATOM 564 C CA . VAL A 1 77 ? -7.119 5.775 -4.764 1.00 98.12 77 VAL A CA 1
ATOM 565 C C . VAL A 1 77 ? -5.957 5.695 -5.739 1.00 98.12 77 VAL A C 1
ATOM 567 O O . VAL A 1 77 ? -5.097 4.826 -5.625 1.00 98.12 77 VAL A O 1
ATOM 570 N N . ARG A 1 78 ? -5.890 6.617 -6.696 1.00 96.12 78 ARG A N 1
ATOM 571 C CA . ARG A 1 78 ? -4.841 6.630 -7.720 1.00 96.12 78 ARG A CA 1
ATOM 572 C C . ARG A 1 78 ? -4.153 7.986 -7.761 1.00 96.12 78 ARG A C 1
ATOM 574 O O . ARG A 1 78 ? -4.773 9.027 -7.562 1.00 96.12 78 ARG A O 1
ATOM 581 N N . TYR A 1 79 ? -2.844 7.974 -8.002 1.00 94.81 79 TYR A N 1
ATOM 582 C CA . TYR A 1 79 ? -2.112 9.206 -8.269 1.00 94.81 79 TYR A CA 1
ATOM 583 C C . TYR A 1 79 ? -2.409 9.700 -9.686 1.00 94.81 79 TYR A C 1
ATOM 585 O O . TYR A 1 79 ? -2.185 8.972 -10.648 1.00 94.81 79 TYR A O 1
ATOM 593 N N . GLU A 1 80 ? -2.827 10.957 -9.808 1.00 90.75 80 GLU A N 1
ATOM 594 C CA . GLU A 1 80 ? -3.045 11.623 -11.093 1.00 90.75 80 GLU A CA 1
ATOM 595 C C . GLU A 1 80 ? -1.877 12.571 -11.413 1.00 90.75 80 GLU A C 1
ATOM 597 O O . GLU A 1 80 ? -1.696 13.597 -10.740 1.00 90.75 80 GLU A O 1
ATOM 602 N N . PRO A 1 81 ? -1.049 12.268 -12.430 1.00 89.38 81 PRO A N 1
ATOM 603 C CA . PRO A 1 81 ? 0.026 13.161 -12.835 1.00 89.38 81 PRO A CA 1
ATOM 604 C C . PRO A 1 81 ? -0.524 14.486 -13.384 1.00 89.38 81 PRO A C 1
ATOM 606 O O . PRO A 1 81 ? -1.284 14.510 -14.344 1.00 89.38 81 PRO A O 1
ATOM 609 N N . ARG A 1 82 ? -0.097 15.610 -12.792 1.00 89.19 82 ARG A N 1
ATOM 610 C CA . ARG A 1 82 ? -0.444 16.974 -13.255 1.00 89.19 82 ARG A CA 1
ATOM 611 C C . ARG A 1 82 ? 0.729 17.742 -13.862 1.00 89.19 82 ARG A C 1
ATOM 613 O O . ARG A 1 82 ? 0.546 18.802 -14.447 1.00 89.19 82 ARG A O 1
ATOM 620 N N . ARG A 1 83 ? 1.952 17.250 -13.657 1.00 88.00 83 ARG A N 1
ATOM 621 C CA . ARG A 1 83 ? 3.195 17.858 -14.145 1.00 88.00 83 ARG A CA 1
ATOM 622 C C . ARG A 1 83 ? 4.015 16.793 -14.862 1.00 88.00 83 ARG A C 1
ATOM 624 O O . ARG A 1 83 ? 4.369 15.775 -14.255 1.00 88.00 83 ARG A O 1
ATOM 631 N N . PHE A 1 84 ? 4.313 17.044 -16.131 1.00 92.56 84 PHE A N 1
ATOM 632 C CA . PHE A 1 84 ? 4.992 16.105 -17.022 1.00 92.56 84 PHE A CA 1
ATOM 633 C C . PHE A 1 84 ? 6.419 16.581 -17.286 1.00 92.56 84 PHE A C 1
ATOM 635 O O . PHE A 1 84 ? 6.624 17.741 -17.635 1.00 92.56 84 PHE A O 1
ATOM 642 N N . LYS A 1 85 ? 7.411 15.702 -17.090 1.00 90.69 85 LYS A N 1
ATOM 643 C CA . LYS A 1 85 ? 8.818 16.029 -17.393 1.00 90.69 85 LYS A CA 1
ATOM 644 C C . LYS A 1 85 ? 9.070 16.042 -18.903 1.00 90.69 85 LYS A C 1
ATOM 646 O O . LYS A 1 85 ? 9.755 16.928 -19.396 1.00 90.69 85 LYS A O 1
ATOM 651 N N . HIS A 1 86 ? 8.510 15.069 -19.614 1.00 94.00 86 HIS A N 1
ATOM 652 C CA . HIS A 1 86 ? 8.503 15.008 -21.072 1.00 94.00 86 HIS A CA 1
ATOM 653 C C . HIS A 1 86 ? 7.079 14.761 -21.578 1.00 94.00 86 HIS A C 1
ATOM 655 O O . HIS A 1 86 ? 6.213 14.340 -20.809 1.00 94.00 86 HIS A O 1
ATOM 661 N N . TRP A 1 87 ? 6.871 15.027 -22.866 1.00 93.44 87 TRP A N 1
ATOM 662 C CA . TRP A 1 87 ? 5.613 14.826 -23.585 1.00 93.44 87 TRP A CA 1
ATOM 663 C C . TRP A 1 87 ? 5.637 13.510 -24.382 1.00 93.44 87 TRP A C 1
ATOM 665 O O . TRP A 1 87 ? 6.727 13.090 -24.786 1.00 93.44 87 TRP A O 1
ATOM 675 N N . PRO A 1 88 ? 4.481 12.865 -24.640 1.00 93.75 88 PRO A N 1
ATOM 676 C CA . PRO A 1 88 ? 3.103 13.289 -24.323 1.00 93.75 88 PRO A CA 1
ATOM 677 C C . PRO A 1 88 ? 2.747 13.192 -22.823 1.00 93.75 88 PRO A C 1
ATOM 679 O O . PRO A 1 88 ? 3.546 12.655 -22.051 1.00 93.75 88 PRO A O 1
ATOM 682 N N . PRO A 1 89 ? 1.579 13.706 -22.377 1.00 93.81 89 PRO A N 1
ATOM 683 C CA . PRO A 1 89 ? 1.095 13.467 -21.020 1.00 93.81 89 PRO A CA 1
ATOM 684 C C . PRO A 1 89 ? 1.040 11.970 -20.720 1.00 93.81 89 PRO A C 1
ATOM 686 O O . PRO A 1 89 ? 0.812 11.160 -21.616 1.00 93.81 89 PRO A O 1
ATOM 689 N N . TYR A 1 90 ? 1.250 11.615 -19.458 1.00 92.69 90 TYR A N 1
ATOM 690 C CA . TYR A 1 90 ? 1.189 10.237 -18.981 1.00 92.69 90 TYR A CA 1
ATOM 691 C C . TYR A 1 90 ? 0.290 10.138 -17.754 1.00 92.69 90 TYR A C 1
ATOM 693 O O . TYR A 1 90 ? 0.314 11.010 -16.887 1.00 92.69 90 TYR A O 1
ATOM 701 N N . HIS A 1 91 ? -0.464 9.054 -17.645 1.00 88.12 91 HIS A N 1
ATOM 702 C CA . HIS A 1 91 ? -1.486 8.861 -16.617 1.00 88.12 91 HIS A CA 1
ATOM 703 C C . HIS A 1 91 ? -1.178 7.691 -15.679 1.00 88.12 91 HIS A C 1
ATOM 705 O O . HIS A 1 91 ? -1.787 7.573 -14.618 1.00 88.12 91 HIS A O 1
ATOM 711 N N . SER A 1 92 ? -0.195 6.861 -16.029 1.00 88.00 92 SER A N 1
ATOM 712 C CA . SER A 1 92 ? 0.222 5.692 -15.255 1.00 88.00 92 SER A CA 1
ATOM 713 C C . SER A 1 92 ? 1.722 5.700 -14.950 1.00 88.00 92 SER A C 1
ATOM 715 O O . SER A 1 92 ? 2.509 6.430 -15.562 1.00 88.00 92 SER A O 1
ATOM 717 N N . LEU A 1 93 ? 2.144 4.863 -13.994 1.00 92.06 93 LEU A N 1
ATOM 718 C CA . LEU A 1 93 ? 3.566 4.652 -13.708 1.00 92.06 93 LEU A CA 1
ATOM 719 C C . LEU A 1 93 ? 4.311 4.071 -14.927 1.00 92.06 93 LEU A C 1
ATOM 721 O O . LEU A 1 93 ? 5.460 4.443 -15.161 1.00 92.06 93 LEU A O 1
ATOM 725 N N . LEU A 1 94 ? 3.656 3.216 -15.723 1.00 94.19 94 LEU A N 1
ATOM 726 C CA . LEU A 1 94 ? 4.219 2.665 -16.959 1.00 94.19 94 LEU A CA 1
ATOM 727 C C . LEU A 1 94 ? 4.449 3.755 -18.010 1.00 94.19 94 LEU A C 1
ATOM 729 O O . LEU A 1 94 ? 5.561 3.897 -18.514 1.00 94.19 94 LEU A O 1
ATOM 733 N N . GLU A 1 95 ? 3.424 4.549 -18.323 1.00 93.62 95 GLU A N 1
ATOM 734 C CA . GLU A 1 95 ? 3.553 5.640 -19.296 1.00 93.62 95 GLU A CA 1
ATOM 735 C C . GLU A 1 95 ? 4.591 6.663 -18.836 1.00 93.62 95 GLU A C 1
ATOM 737 O O . GLU A 1 95 ? 5.389 7.142 -19.635 1.00 93.62 95 GLU A O 1
ATOM 742 N N . MET A 1 96 ? 4.651 6.947 -17.531 1.00 93.94 96 MET A N 1
ATOM 743 C CA . MET A 1 96 ? 5.687 7.805 -16.964 1.00 93.94 96 MET A CA 1
ATOM 744 C C . MET A 1 96 ? 7.090 7.246 -17.226 1.00 93.94 96 MET A C 1
ATOM 746 O O . MET A 1 96 ? 7.970 8.007 -17.633 1.00 93.94 96 MET A O 1
ATOM 750 N N . ALA A 1 97 ? 7.300 5.944 -17.008 1.00 94.75 97 ALA A N 1
ATOM 751 C CA . ALA A 1 97 ? 8.578 5.275 -17.245 1.00 94.75 97 ALA A CA 1
ATOM 752 C C . ALA A 1 97 ? 8.974 5.316 -18.733 1.00 94.75 97 ALA A C 1
ATOM 754 O O . ALA A 1 97 ? 10.089 5.724 -19.067 1.00 94.75 97 ALA A O 1
ATOM 755 N N . LEU A 1 98 ? 8.039 4.994 -19.632 1.00 95.69 98 LEU A N 1
ATOM 756 C CA . LEU A 1 98 ? 8.256 4.983 -21.082 1.00 95.69 98 LEU A CA 1
ATOM 757 C C . LEU A 1 98 ? 8.497 6.388 -21.655 1.00 95.69 98 LEU A C 1
ATOM 759 O O . LEU A 1 98 ? 9.484 6.615 -22.364 1.00 95.69 98 LEU A O 1
ATOM 763 N N . THR A 1 99 ? 7.642 7.355 -21.317 1.00 95.75 99 THR A N 1
ATOM 764 C CA . THR A 1 99 ? 7.751 8.738 -21.802 1.00 95.75 99 THR A CA 1
ATOM 765 C C . THR A 1 99 ? 9.031 9.391 -21.296 1.00 95.75 99 THR A C 1
ATOM 767 O O . THR A 1 99 ? 9.754 10.039 -22.058 1.00 95.75 99 THR A O 1
ATOM 770 N N . ASN A 1 100 ? 9.374 9.181 -20.021 1.00 94.69 100 ASN A N 1
ATOM 771 C CA . ASN A 1 100 ? 10.581 9.771 -19.451 1.00 94.69 100 ASN A CA 1
ATOM 772 C C . ASN A 1 100 ? 11.860 8.980 -19.736 1.00 94.69 100 ASN A C 1
ATOM 774 O O . ASN A 1 100 ? 12.939 9.494 -19.431 1.00 94.69 100 ASN A O 1
ATOM 778 N N . GLY A 1 101 ? 11.761 7.786 -20.325 1.00 95.19 101 GLY A N 1
ATOM 779 C CA . GLY A 1 101 ? 12.883 6.871 -20.523 1.00 95.19 101 GLY A CA 1
ATOM 780 C C . GLY A 1 101 ? 13.642 6.630 -19.229 1.00 95.19 101 GLY A C 1
ATOM 781 O O . GLY A 1 101 ? 14.813 6.983 -19.115 1.00 95.19 101 GLY A O 1
ATOM 782 N N . THR A 1 102 ? 12.935 6.131 -18.219 1.00 94.12 102 THR A N 1
ATOM 783 C CA . THR A 1 102 ? 13.475 5.899 -16.879 1.00 94.12 102 THR A CA 1
ATOM 784 C C . THR A 1 102 ? 12.841 4.667 -16.244 1.00 94.12 102 THR A C 1
ATOM 786 O O . THR A 1 102 ? 11.795 4.201 -16.690 1.00 94.12 102 THR A O 1
ATOM 789 N N . LEU A 1 103 ? 13.458 4.167 -15.177 1.00 94.00 103 LEU A N 1
ATOM 790 C CA . LEU A 1 103 ? 12.930 3.077 -14.364 1.00 94.00 103 LEU A CA 1
ATOM 791 C C . LEU A 1 103 ? 12.186 3.633 -13.139 1.00 94.00 103 LEU A C 1
ATOM 793 O O . LEU A 1 103 ? 12.405 4.786 -12.744 1.00 94.00 103 LEU A O 1
ATOM 797 N N . PRO A 1 104 ? 11.323 2.836 -12.480 1.00 91.69 104 PRO A N 1
ATOM 798 C CA . PRO A 1 104 ? 10.829 3.179 -11.155 1.00 91.69 104 PRO A CA 1
ATOM 799 C C . PRO A 1 104 ? 11.977 3.552 -10.218 1.00 91.69 104 PRO A C 1
ATOM 801 O O . PRO A 1 104 ? 13.009 2.889 -10.173 1.00 91.69 104 PRO A O 1
ATOM 804 N N . SER A 1 105 ? 11.778 4.594 -9.408 1.00 91.62 105 SER A N 1
ATOM 805 C CA . SER A 1 105 ? 12.830 5.130 -8.534 1.00 91.62 105 SER A CA 1
ATOM 806 C C . SER A 1 105 ? 13.457 4.092 -7.605 1.00 91.62 105 SER A C 1
ATOM 808 O O . SER A 1 105 ? 14.617 4.259 -7.243 1.00 91.62 105 SER A O 1
ATOM 810 N N . LYS A 1 106 ? 12.729 3.029 -7.239 1.00 90.38 106 LYS A N 1
ATOM 811 C CA . LYS A 1 106 ? 13.272 1.939 -6.424 1.00 90.38 106 LYS A CA 1
ATOM 812 C C . LYS A 1 106 ? 14.395 1.177 -7.126 1.00 90.38 106 LYS A C 1
ATOM 814 O O . LYS A 1 106 ? 15.370 0.834 -6.467 1.00 90.38 106 LYS A O 1
ATOM 819 N N . SER A 1 107 ? 14.284 0.985 -8.438 1.00 89.38 107 SER A N 1
ATOM 820 C CA . SER A 1 107 ? 15.325 0.387 -9.280 1.00 89.38 107 SER A CA 1
ATOM 821 C C . SER A 1 107 ? 16.561 1.282 -9.397 1.00 89.38 107 SER A C 1
ATOM 823 O O . SER A 1 107 ? 17.633 0.801 -9.714 1.00 89.38 107 SER A O 1
ATOM 825 N N . LEU A 1 108 ? 16.435 2.575 -9.079 1.00 89.88 108 LEU A N 1
ATOM 826 C CA . LEU A 1 108 ? 17.530 3.551 -9.053 1.00 89.88 108 LEU A CA 1
ATOM 827 C C . LEU A 1 108 ? 18.043 3.823 -7.622 1.00 89.88 108 LEU A C 1
ATOM 829 O O . LEU A 1 108 ? 18.625 4.872 -7.364 1.00 89.88 108 LEU A O 1
ATOM 833 N N . GLY A 1 109 ? 17.752 2.939 -6.659 1.00 86.69 109 GLY A N 1
ATOM 834 C CA . GLY A 1 109 ? 18.169 3.078 -5.254 1.00 86.69 109 GLY A CA 1
ATOM 835 C C . GLY A 1 109 ? 17.324 4.037 -4.400 1.00 86.69 109 GLY A C 1
ATOM 836 O O . GLY A 1 109 ? 17.574 4.182 -3.206 1.00 86.69 109 GLY A O 1
ATOM 837 N N . GLY A 1 110 ? 16.297 4.671 -4.969 1.00 89.31 110 GLY A N 1
ATOM 838 C CA . GLY A 1 110 ? 15.424 5.617 -4.270 1.00 89.31 110 GLY A CA 1
ATOM 839 C C . GLY A 1 110 ? 14.144 5.006 -3.683 1.00 89.31 110 GLY A C 1
ATOM 840 O O . GLY A 1 110 ? 13.924 3.795 -3.666 1.00 89.31 110 GLY A O 1
ATOM 841 N N . SER A 1 111 ? 13.253 5.874 -3.200 1.00 88.00 111 SER A N 1
ATOM 842 C CA . SER A 1 111 ? 11.940 5.512 -2.629 1.00 88.00 111 SER A CA 1
ATOM 843 C C . SER A 1 111 ? 10.794 6.405 -3.126 1.00 88.00 111 SER A C 1
ATOM 845 O O . SER A 1 111 ? 9.661 6.314 -2.647 1.00 88.00 111 SER A O 1
ATOM 847 N N . SER A 1 112 ? 11.050 7.264 -4.119 1.00 89.38 112 SER A N 1
ATOM 848 C CA . SER A 1 112 ? 10.061 8.257 -4.560 1.00 89.38 112 SER A CA 1
ATOM 849 C C . SER A 1 112 ? 8.829 7.630 -5.219 1.00 89.38 112 SER A C 1
ATOM 851 O O . SER A 1 112 ? 7.757 8.227 -5.177 1.00 89.38 112 SER A O 1
ATOM 853 N N . CYS A 1 113 ? 8.930 6.411 -5.766 1.00 89.69 113 CYS A N 1
ATOM 854 C CA . CYS A 1 113 ? 7.783 5.719 -6.352 1.00 89.69 113 CYS A CA 1
ATOM 855 C C . CYS A 1 113 ? 6.723 5.368 -5.298 1.00 89.69 113 CYS A C 1
ATOM 857 O O . CYS A 1 113 ? 5.554 5.665 -5.521 1.00 89.69 113 CYS A O 1
ATOM 859 N N . SER A 1 114 ? 7.107 4.845 -4.127 1.00 90.38 114 SER A N 1
ATOM 860 C CA . SER A 1 114 ? 6.153 4.578 -3.041 1.00 90.38 114 SER A CA 1
ATOM 861 C C . SER A 1 114 ? 5.597 5.869 -2.441 1.00 90.38 114 SER A C 1
ATOM 863 O O . SER A 1 114 ? 4.418 5.944 -2.111 1.00 90.38 114 SER A O 1
ATOM 865 N N . LEU A 1 115 ? 6.405 6.930 -2.343 1.00 92.25 115 LEU A N 1
ATOM 866 C CA . LEU A 1 115 ? 5.905 8.224 -1.870 1.00 92.25 115 LEU A CA 1
ATOM 867 C C . LEU A 1 115 ? 4.865 8.811 -2.835 1.00 92.25 115 LEU A C 1
ATOM 869 O O . LEU A 1 115 ? 3.799 9.239 -2.403 1.00 92.25 115 LEU A O 1
ATOM 873 N N . LYS A 1 116 ? 5.153 8.788 -4.139 1.00 93.06 116 LYS A N 1
ATOM 874 C CA . LYS A 1 116 ? 4.334 9.420 -5.178 1.00 93.06 116 LYS A CA 1
ATOM 875 C C . LYS A 1 116 ? 3.096 8.610 -5.562 1.00 93.06 116 LYS A C 1
ATOM 877 O O . LYS A 1 116 ? 2.031 9.192 -5.706 1.00 93.06 116 LYS A O 1
ATOM 882 N N . TYR A 1 117 ? 3.235 7.300 -5.747 1.00 93.38 117 TYR A N 1
ATOM 883 C CA . TYR A 1 117 ? 2.157 6.451 -6.263 1.00 93.38 117 TYR A CA 1
ATOM 884 C C . TYR A 1 117 ? 1.418 5.677 -5.170 1.00 93.38 117 TYR A C 1
ATOM 886 O O . TYR A 1 117 ? 0.334 5.178 -5.438 1.00 93.38 117 TYR A O 1
ATOM 894 N N . THR A 1 118 ? 1.955 5.606 -3.945 1.00 93.62 118 THR A N 1
ATOM 895 C CA . THR A 1 118 ? 1.295 4.917 -2.823 1.00 93.62 118 THR A CA 1
ATOM 896 C C . THR A 1 118 ? 0.838 5.894 -1.743 1.00 93.62 118 THR A C 1
ATOM 898 O O . THR A 1 118 ? -0.357 6.008 -1.490 1.00 93.62 118 THR A O 1
ATOM 901 N N . LYS A 1 119 ? 1.762 6.638 -1.117 1.00 95.31 119 LYS A N 1
ATOM 902 C CA . LYS A 1 119 ? 1.426 7.533 0.006 1.00 95.31 119 LYS A CA 1
ATOM 903 C C . LYS A 1 119 ? 0.634 8.763 -0.443 1.00 95.31 119 LYS A C 1
ATOM 905 O O . LYS A 1 119 ? -0.402 9.053 0.142 1.00 95.31 119 LYS A O 1
ATOM 910 N N . ALA A 1 120 ? 1.091 9.471 -1.475 1.00 96.00 120 ALA A N 1
ATOM 911 C CA . ALA A 1 120 ? 0.482 10.729 -1.903 1.00 96.00 120 ALA A CA 1
ATOM 912 C C . ALA A 1 120 ? -1.014 10.635 -2.273 1.00 96.00 120 ALA A C 1
ATOM 914 O O . ALA A 1 120 ? -1.757 11.499 -1.810 1.00 96.00 120 ALA A O 1
ATOM 915 N N . PRO A 1 121 ? -1.503 9.641 -3.046 1.00 97.50 121 PRO A N 1
ATOM 916 C CA . PRO A 1 121 ? -2.935 9.561 -3.341 1.00 97.50 121 PRO A CA 1
ATOM 917 C C . PRO A 1 121 ? -3.779 9.228 -2.102 1.00 97.50 121 PRO A C 1
ATOM 919 O O . PRO A 1 121 ? -4.868 9.773 -1.953 1.00 97.50 121 PRO A O 1
ATOM 922 N N . GLN A 1 122 ? -3.262 8.428 -1.162 1.00 98.50 122 GLN A N 1
ATOM 923 C CA . GLN A 1 122 ? -3.937 8.194 0.122 1.00 98.50 122 GLN A CA 1
ATOM 924 C C . GLN A 1 122 ? -3.980 9.466 0.976 1.00 98.50 122 GLN A C 1
ATOM 926 O O . GLN A 1 122 ? -5.018 9.803 1.535 1.00 98.50 122 GLN A O 1
ATOM 931 N N . ASP A 1 123 ? -2.869 10.206 1.057 1.00 97.75 123 ASP A N 1
ATOM 932 C CA . ASP A 1 123 ? -2.819 11.495 1.757 1.00 97.75 123 ASP A CA 1
ATOM 933 C C . ASP A 1 123 ? -3.791 12.509 1.127 1.00 97.75 123 ASP A C 1
ATOM 935 O O . ASP A 1 123 ? -4.419 13.284 1.844 1.00 97.75 123 ASP A O 1
ATOM 939 N N . ALA A 1 124 ? -3.921 12.517 -0.204 1.00 98.06 124 ALA A N 1
ATOM 940 C CA . ALA A 1 124 ? -4.854 13.386 -0.917 1.00 98.06 124 ALA A CA 1
ATOM 941 C C . ALA A 1 124 ? -6.314 13.028 -0.611 1.00 98.06 124 ALA A C 1
ATOM 943 O O . ALA A 1 124 ? -7.105 13.926 -0.336 1.00 98.06 124 ALA A O 1
ATOM 944 N N . PHE A 1 125 ? -6.652 11.737 -0.587 1.00 98.56 125 PHE A N 1
ATOM 945 C CA . PHE A 1 125 ? -7.991 11.279 -0.221 1.00 98.56 125 PHE A CA 1
ATOM 946 C C . PHE A 1 125 ? -8.351 11.660 1.218 1.00 98.56 125 PHE A C 1
ATOM 948 O O . PHE A 1 125 ? -9.414 12.229 1.457 1.00 98.56 125 PHE A O 1
ATOM 955 N N . LEU A 1 126 ? -7.448 11.428 2.179 1.00 98.50 126 LEU A N 1
ATOM 956 C CA . LEU A 1 126 ? -7.702 11.754 3.588 1.00 98.50 126 LEU A CA 1
ATOM 957 C C . LEU A 1 126 ? -7.950 13.248 3.815 1.00 98.50 126 LEU A C 1
ATOM 959 O O . LEU A 1 126 ? -8.718 13.603 4.699 1.00 98.50 126 LEU A O 1
ATOM 963 N N . LYS A 1 127 ? -7.391 14.125 2.973 1.00 98.12 127 LYS A N 1
ATOM 964 C CA . LYS A 1 127 ? -7.684 15.570 3.004 1.00 98.12 127 LYS A CA 1
ATOM 965 C C . LYS A 1 127 ? -9.109 15.942 2.600 1.00 98.12 127 LYS A C 1
ATOM 967 O O . LYS A 1 127 ? -9.499 17.089 2.780 1.00 98.12 127 LYS A O 1
ATOM 972 N N . THR A 1 128 ? -9.865 14.994 2.063 1.00 98.19 128 THR A N 1
ATOM 973 C CA . THR A 1 128 ? -11.272 15.155 1.677 1.00 98.19 128 THR A CA 1
ATOM 974 C C . THR A 1 128 ? -12.220 14.326 2.545 1.00 98.19 128 THR A C 1
ATOM 976 O O . THR A 1 128 ? -13.434 14.432 2.410 1.00 98.19 128 THR A O 1
ATOM 979 N N . TRP A 1 129 ? -11.685 13.496 3.446 1.00 98.50 129 TRP A N 1
ATOM 980 C CA . TRP A 1 129 ? -12.476 12.592 4.270 1.00 98.50 129 TRP A CA 1
ATOM 981 C C . TRP A 1 129 ? -12.858 13.262 5.594 1.00 98.50 129 TRP A C 1
ATOM 983 O O . TRP A 1 129 ? -11.988 13.570 6.409 1.00 98.50 129 TRP A O 1
ATOM 993 N N . GLN A 1 130 ? -14.160 13.472 5.816 1.00 98.25 130 GLN A N 1
ATOM 994 C CA . GLN A 1 130 ? -14.673 14.272 6.936 1.00 98.25 130 GLN A CA 1
ATOM 995 C C . GLN A 1 130 ? -14.130 13.855 8.319 1.00 98.25 130 GLN A C 1
ATOM 997 O O . GLN A 1 130 ? -13.659 14.737 9.032 1.00 98.25 130 GLN A O 1
ATOM 1002 N N . PRO A 1 131 ? -14.057 12.558 8.687 1.00 98.12 131 PRO A N 1
ATOM 1003 C CA . PRO A 1 131 ? -13.474 12.151 9.967 1.00 98.12 131 PRO A CA 1
ATOM 1004 C C . PRO A 1 131 ? -12.025 12.611 10.175 1.00 98.12 131 PRO A C 1
ATOM 1006 O O . PRO A 1 131 ? -11.659 12.995 11.285 1.00 98.12 131 PRO A O 1
ATOM 1009 N N . ALA A 1 132 ? -11.199 12.614 9.122 1.00 98.38 132 ALA A N 1
ATOM 1010 C CA . ALA A 1 132 ? -9.832 13.128 9.203 1.00 98.38 132 ALA A CA 1
ATOM 1011 C C . ALA A 1 132 ? -9.803 14.655 9.343 1.00 98.38 132 ALA A C 1
ATOM 1013 O O . ALA A 1 132 ? -9.061 15.171 10.176 1.00 98.38 132 ALA A O 1
ATOM 1014 N N . ILE A 1 133 ? -10.639 15.364 8.577 1.00 98.44 133 ILE A N 1
ATOM 1015 C CA . ILE A 1 133 ? -10.779 16.825 8.661 1.00 98.44 133 ILE A CA 1
ATOM 1016 C C . ILE A 1 133 ? -11.185 17.241 10.080 1.00 98.44 133 ILE A C 1
ATOM 1018 O O . ILE A 1 133 ? -10.544 18.109 10.671 1.00 98.44 133 ILE A O 1
ATOM 1022 N N . ASP A 1 134 ? -12.193 16.581 10.651 1.00 97.94 134 ASP A N 1
ATOM 1023 C CA . ASP A 1 134 ? -12.684 16.874 11.996 1.00 97.94 134 ASP A CA 1
ATOM 1024 C C . ASP A 1 134 ? -11.631 16.558 13.064 1.00 97.94 134 ASP A C 1
ATOM 1026 O O . ASP A 1 134 ? -11.460 17.326 14.010 1.00 97.94 134 ASP A O 1
ATOM 1030 N N . ALA A 1 135 ? -10.903 15.444 12.921 1.00 97.81 135 ALA A N 1
ATOM 1031 C CA . ALA A 1 135 ? -9.811 15.097 13.827 1.00 97.81 135 ALA A CA 1
ATOM 1032 C C . ALA A 1 135 ? -8.720 16.175 13.822 1.00 97.81 135 ALA A C 1
ATOM 1034 O O . ALA A 1 135 ? -8.343 16.670 14.885 1.00 97.81 135 ALA A O 1
ATOM 1035 N N . TRP A 1 136 ? -8.271 16.609 12.643 1.00 97.88 136 TRP A N 1
ATOM 1036 C CA . TRP A 1 136 ? -7.264 17.665 12.536 1.00 97.88 136 TRP A CA 1
ATOM 1037 C C . TRP A 1 136 ? -7.768 19.015 13.051 1.00 97.88 136 TRP A C 1
ATOM 1039 O O . TRP A 1 136 ? -7.011 19.725 13.709 1.00 97.88 136 TRP A O 1
ATOM 1049 N N . ALA A 1 137 ? -9.041 19.357 12.826 1.00 97.38 137 ALA A N 1
ATOM 1050 C CA . ALA A 1 137 ? -9.651 20.573 13.370 1.00 97.38 137 ALA A CA 1
ATOM 1051 C C . ALA A 1 137 ? -9.667 20.585 14.910 1.00 97.38 137 ALA A C 1
ATOM 1053 O O . ALA A 1 137 ? -9.567 21.646 15.522 1.00 97.38 137 ALA A O 1
ATOM 1054 N N . ARG A 1 138 ? -9.730 19.405 15.542 1.00 95.88 138 ARG A N 1
ATOM 1055 C CA . ARG A 1 138 ? -9.592 19.225 16.998 1.00 95.88 138 ARG A CA 1
ATOM 1056 C C . ARG A 1 138 ? -8.138 19.120 17.479 1.00 95.88 138 ARG A C 1
ATOM 1058 O O . ARG A 1 138 ? -7.911 18.872 18.658 1.00 95.88 138 ARG A O 1
ATOM 1065 N N . GLY A 1 139 ? -7.148 19.244 16.594 1.00 96.06 139 GLY A N 1
ATOM 1066 C CA . GLY A 1 139 ? -5.737 19.023 16.928 1.00 96.06 139 GLY A CA 1
ATOM 1067 C C . GLY A 1 139 ? -5.364 17.552 17.166 1.00 96.06 139 GLY A C 1
ATOM 1068 O O . GLY A 1 139 ? -4.266 17.270 17.643 1.00 96.06 139 GLY A O 1
ATOM 1069 N N . GLN A 1 140 ? -6.249 16.604 16.837 1.00 97.00 140 GLN A N 1
ATOM 1070 C CA . GLN A 1 140 ? -5.942 15.174 16.843 1.00 97.00 140 GLN A CA 1
ATOM 1071 C C . GLN A 1 140 ? -5.228 14.776 15.544 1.00 97.00 140 GLN A C 1
ATOM 1073 O O . GLN A 1 140 ? -5.361 15.418 14.503 1.00 97.00 140 GLN A O 1
ATOM 1078 N N . LYS A 1 141 ? -4.493 13.664 15.592 1.00 97.88 141 LYS A N 1
ATOM 1079 C CA . LYS A 1 141 ? -3.864 13.043 14.421 1.00 97.88 141 LYS A CA 1
ATOM 1080 C C . LYS A 1 141 ? -4.631 11.795 14.018 1.00 97.88 141 LYS A C 1
ATOM 1082 O O . LYS A 1 141 ? -5.031 11.023 14.883 1.00 97.88 141 LYS A O 1
ATOM 1087 N N . VAL A 1 142 ? -4.769 11.560 12.718 1.00 98.44 142 VAL A N 1
ATOM 1088 C CA . VAL A 1 142 ? -5.340 10.316 12.180 1.00 98.44 142 VAL A CA 1
ATOM 1089 C C . VAL A 1 142 ? -4.384 9.158 12.484 1.00 98.44 142 VAL A C 1
ATOM 1091 O O . VAL A 1 142 ? -3.175 9.275 12.266 1.00 98.44 142 VAL A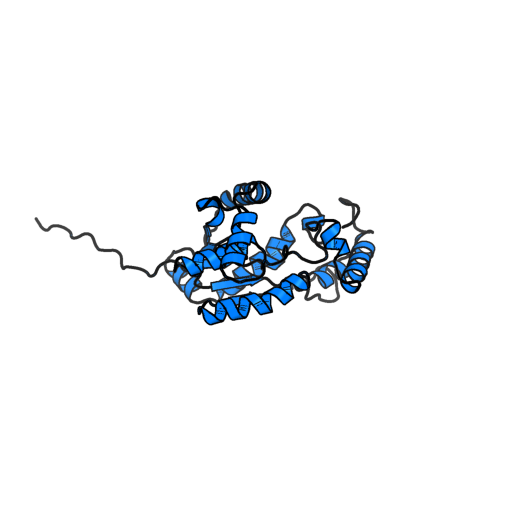 O 1
ATOM 1094 N N . VAL A 1 143 ? -4.901 8.027 12.958 1.00 98.38 143 VAL A N 1
ATOM 1095 C CA . VAL A 1 143 ? -4.090 6.832 13.216 1.00 98.38 143 VAL A CA 1
ATOM 1096 C C . VAL A 1 143 ? -3.918 6.053 11.916 1.00 98.38 143 VAL A C 1
ATOM 1098 O O . VAL A 1 143 ? -4.882 5.529 11.369 1.00 98.38 143 VAL A O 1
ATOM 1101 N N . ARG A 1 144 ? -2.688 5.946 11.411 1.00 97.94 144 ARG A N 1
ATOM 1102 C CA . ARG A 1 144 ? -2.355 5.137 10.234 1.00 97.94 144 ARG A CA 1
ATOM 1103 C C . ARG A 1 144 ? -1.799 3.782 10.629 1.00 97.94 144 ARG A C 1
ATOM 1105 O O . ARG A 1 144 ? -0.709 3.688 11.187 1.00 97.94 144 ARG A O 1
ATOM 1112 N N . LEU A 1 145 ? -2.523 2.736 10.268 1.00 98.56 145 LEU A N 1
ATOM 1113 C CA . LEU A 1 145 ? -2.126 1.351 10.457 1.00 98.56 145 LEU A CA 1
ATOM 1114 C C . LEU A 1 145 ? -1.297 0.908 9.249 1.00 98.56 145 LEU A C 1
ATOM 1116 O O . LEU A 1 145 ? -1.749 1.022 8.106 1.00 98.56 145 LEU A O 1
ATOM 1120 N N . ILE A 1 146 ? -0.084 0.416 9.501 1.00 97.75 146 ILE A N 1
ATOM 1121 C CA . ILE A 1 146 ? 0.831 -0.086 8.472 1.00 97.75 146 ILE A CA 1
ATOM 1122 C C . ILE A 1 146 ? 1.171 -1.546 8.780 1.00 97.75 146 ILE A C 1
ATOM 1124 O O . ILE A 1 146 ? 1.623 -1.870 9.878 1.00 97.75 146 ILE A O 1
ATOM 1128 N N . GLY A 1 147 ? 0.989 -2.427 7.793 1.00 97.06 147 GLY A N 1
ATOM 1129 C CA . GLY A 1 147 ? 1.340 -3.845 7.895 1.00 97.06 147 GLY A CA 1
ATOM 1130 C C . GLY A 1 147 ? 2.843 -4.081 7.755 1.00 97.06 147 GLY A C 1
ATOM 1131 O O . GLY A 1 147 ? 3.274 -4.579 6.722 1.00 97.06 147 GLY A O 1
ATOM 1132 N N . PHE A 1 148 ? 3.632 -3.676 8.751 1.00 97.44 148 PHE A N 1
ATOM 1133 C CA . PHE A 1 148 ? 5.021 -4.118 8.898 1.00 97.44 148 PHE A CA 1
ATOM 1134 C C . PHE A 1 148 ? 5.071 -5.308 9.842 1.00 97.44 148 PHE A C 1
ATOM 1136 O O . PHE A 1 148 ? 4.727 -5.157 11.013 1.00 97.44 148 PHE A O 1
ATOM 1143 N N . ASP A 1 149 ? 5.498 -6.463 9.342 1.00 97.69 149 ASP A N 1
ATOM 1144 C CA . ASP A 1 149 ? 5.641 -7.666 10.160 1.00 97.69 149 ASP A CA 1
ATOM 1145 C C . ASP A 1 149 ? 6.855 -7.581 11.116 1.00 97.69 149 ASP A C 1
ATOM 1147 O O . ASP A 1 149 ? 7.675 -6.652 11.066 1.00 97.69 149 ASP A O 1
ATOM 1151 N N . ALA A 1 150 ? 6.948 -8.528 12.049 1.00 97.38 150 ALA A N 1
ATOM 1152 C CA . ALA A 1 150 ? 8.031 -8.648 13.025 1.00 97.38 150 ALA A CA 1
ATOM 1153 C C . ALA A 1 150 ? 9.310 -9.295 12.449 1.00 97.38 150 ALA A C 1
ATOM 1155 O O . ALA A 1 150 ? 10.314 -9.419 13.150 1.00 97.38 150 ALA A O 1
ATOM 1156 N N . GLY A 1 151 ? 9.310 -9.675 11.171 1.00 96.19 151 GLY A N 1
ATOM 1157 C CA . GLY A 1 151 ? 10.429 -10.302 10.487 1.00 96.19 151 GLY A CA 1
ATOM 1158 C C . GLY A 1 151 ? 11.579 -9.337 10.154 1.00 96.19 151 GLY A C 1
ATOM 1159 O O . GLY A 1 151 ? 11.477 -8.111 10.309 1.00 96.19 151 GLY A O 1
ATOM 1160 N N . PRO A 1 152 ? 12.721 -9.862 9.667 1.00 94.00 152 PRO A N 1
ATOM 1161 C CA . PRO A 1 152 ? 13.936 -9.066 9.463 1.00 94.00 152 PRO A CA 1
ATOM 1162 C C . PRO A 1 152 ? 13.771 -7.935 8.440 1.00 94.00 152 PRO A C 1
ATOM 1164 O O . PRO A 1 152 ? 14.234 -6.813 8.655 1.00 94.00 152 PRO A O 1
ATOM 1167 N N . ARG A 1 153 ? 13.076 -8.210 7.328 1.00 89.25 153 ARG A N 1
ATOM 1168 C CA . ARG A 1 153 ? 12.892 -7.249 6.230 1.00 89.25 153 ARG A CA 1
ATOM 1169 C C . ARG A 1 153 ? 12.102 -6.023 6.679 1.00 89.25 153 ARG A C 1
ATOM 1171 O O . ARG A 1 153 ? 12.509 -4.892 6.401 1.00 89.25 153 ARG A O 1
ATOM 1178 N N . ASP A 1 154 ? 10.987 -6.241 7.363 1.00 94.19 154 ASP A N 1
ATOM 1179 C CA . ASP A 1 154 ? 10.131 -5.153 7.821 1.00 94.19 154 ASP A CA 1
ATOM 1180 C C . ASP A 1 154 ? 10.661 -4.494 9.095 1.00 94.19 154 ASP A C 1
ATOM 1182 O O . ASP A 1 154 ? 10.408 -3.311 9.302 1.00 94.19 154 ASP A O 1
ATOM 1186 N N . THR A 1 155 ? 11.527 -5.162 9.861 1.00 94.00 155 THR A N 1
ATOM 1187 C CA . THR A 1 155 ? 12.282 -4.524 10.952 1.00 94.00 155 THR A CA 1
ATOM 1188 C C . THR A 1 155 ? 13.159 -3.373 10.456 1.00 94.00 155 THR A C 1
ATOM 1190 O O . THR A 1 155 ? 13.145 -2.296 11.053 1.00 94.00 155 THR A O 1
ATOM 1193 N N . ILE A 1 156 ? 13.853 -3.539 9.325 1.00 91.81 156 ILE A N 1
ATOM 1194 C CA . ILE A 1 156 ? 14.662 -2.463 8.725 1.00 91.81 156 ILE A CA 1
ATOM 1195 C C . ILE A 1 156 ? 13.768 -1.294 8.281 1.00 91.81 156 ILE A C 1
ATOM 1197 O O . ILE A 1 156 ? 14.076 -0.127 8.530 1.00 91.81 156 ILE A O 1
ATOM 1201 N N . ARG A 1 157 ? 12.633 -1.599 7.639 1.00 90.19 157 ARG A N 1
ATOM 1202 C CA . ARG A 1 157 ? 11.684 -0.583 7.149 1.00 90.19 157 ARG A CA 1
ATOM 1203 C C . ARG A 1 157 ? 11.027 0.176 8.298 1.00 90.19 157 ARG A C 1
ATOM 1205 O O . ARG A 1 157 ? 10.944 1.402 8.243 1.00 90.19 157 ARG A O 1
ATOM 1212 N N . HIS A 1 158 ? 10.624 -0.536 9.345 1.00 93.44 158 HIS A N 1
ATOM 1213 C CA . HIS A 1 158 ? 10.068 0.031 10.565 1.00 93.44 158 HIS A CA 1
ATOM 1214 C C . HIS A 1 158 ? 11.074 0.943 11.272 1.00 93.44 158 HIS A C 1
ATOM 1216 O O . HIS A 1 158 ? 10.722 2.064 11.617 1.00 93.44 158 HIS A O 1
ATOM 1222 N N . ALA A 1 159 ? 12.336 0.526 11.425 1.00 92.19 159 ALA A N 1
ATOM 1223 C CA . ALA A 1 159 ? 13.366 1.339 12.079 1.00 92.19 159 ALA A CA 1
ATOM 1224 C C . ALA A 1 159 ? 13.609 2.684 11.371 1.00 92.19 159 ALA A C 1
ATOM 1226 O O . ALA A 1 159 ? 13.918 3.684 12.020 1.00 92.19 159 ALA A O 1
ATOM 1227 N N . HIS A 1 160 ? 13.459 2.724 10.045 1.00 87.69 160 HIS A N 1
ATOM 1228 C CA . HIS A 1 160 ? 13.476 3.974 9.291 1.00 87.69 160 HIS A CA 1
ATOM 1229 C C . HIS A 1 160 ? 12.185 4.782 9.502 1.00 87.69 160 HIS A C 1
ATOM 1231 O O . HIS A 1 160 ? 12.246 5.983 9.747 1.00 87.69 160 HIS A O 1
ATOM 1237 N N . ALA A 1 161 ? 11.018 4.137 9.413 1.00 87.50 161 ALA A N 1
ATOM 1238 C CA . ALA A 1 161 ? 9.719 4.799 9.544 1.00 87.50 161 ALA A CA 1
ATOM 1239 C C . ALA A 1 161 ? 9.477 5.395 10.943 1.00 87.50 161 ALA A C 1
ATOM 1241 O O . ALA A 1 161 ? 8.939 6.490 11.044 1.00 87.50 161 ALA A O 1
ATOM 1242 N N . ALA A 1 162 ? 9.929 4.725 12.006 1.00 89.06 162 ALA A N 1
ATOM 1243 C CA . ALA A 1 162 ? 9.762 5.153 13.396 1.00 89.06 162 ALA A CA 1
ATOM 1244 C C . ALA A 1 162 ? 10.484 6.471 13.734 1.00 89.06 162 ALA A C 1
ATOM 1246 O O . ALA A 1 162 ? 10.197 7.081 14.757 1.00 89.06 162 ALA A O 1
ATOM 1247 N N . LYS A 1 163 ? 11.414 6.920 12.881 1.00 89.50 163 LYS A N 1
ATOM 1248 C CA . LYS A 1 163 ? 12.122 8.203 13.026 1.00 89.50 163 LYS A CA 1
ATOM 1249 C C . LYS A 1 163 ? 11.389 9.374 12.368 1.00 89.50 163 LYS A C 1
ATOM 1251 O O . LYS A 1 163 ? 11.865 10.502 12.443 1.00 89.50 163 LYS A O 1
ATOM 1256 N N . ILE A 1 164 ? 10.296 9.108 11.654 1.00 87.12 164 ILE A N 1
ATOM 1257 C CA . ILE A 1 164 ? 9.564 10.115 10.891 1.00 87.12 164 ILE A CA 1
ATOM 1258 C C . ILE A 1 164 ? 8.402 10.614 11.743 1.00 87.12 164 ILE A C 1
ATOM 1260 O O . ILE A 1 164 ? 7.434 9.890 11.971 1.00 87.12 164 ILE A O 1
ATOM 1264 N N . GLU A 1 165 ? 8.481 11.870 12.169 1.00 90.88 165 GLU A N 1
ATOM 1265 C CA . GLU A 1 165 ? 7.345 12.566 12.763 1.00 90.88 165 GLU A CA 1
ATOM 1266 C C . GLU A 1 165 ? 6.467 13.183 11.676 1.00 90.88 165 GLU A C 1
ATOM 1268 O O . GLU A 1 165 ? 6.953 13.772 10.708 1.00 90.88 165 GLU A O 1
ATOM 1273 N N . ASP A 1 166 ? 5.154 13.053 11.844 1.00 93.62 166 ASP A N 1
ATOM 1274 C CA . ASP A 1 166 ? 4.168 13.600 10.922 1.00 93.62 166 ASP A CA 1
ATOM 1275 C C . ASP A 1 166 ? 3.134 14.417 11.713 1.00 93.62 166 ASP A C 1
ATOM 1277 O O . ASP A 1 166 ? 2.576 13.917 12.699 1.00 93.62 166 ASP A O 1
ATOM 1281 N N . PRO A 1 167 ? 2.887 15.690 11.353 1.00 95.31 167 PRO A N 1
ATOM 1282 C CA . PRO A 1 167 ? 1.961 16.541 12.092 1.00 95.31 167 PRO A CA 1
ATOM 1283 C C . PRO A 1 167 ? 0.502 16.088 11.961 1.00 95.31 167 PRO A C 1
ATOM 1285 O O . PRO A 1 167 ? -0.300 16.441 12.817 1.00 95.31 167 PRO A O 1
ATOM 1288 N N . LEU A 1 168 ? 0.155 15.303 10.934 1.00 97.19 168 LEU A N 1
ATOM 1289 C CA . LEU A 1 168 ? -1.226 14.895 10.654 1.00 97.19 168 LEU A CA 1
ATOM 1290 C C . LEU A 1 168 ? -1.526 13.442 11.031 1.00 97.19 168 LEU A C 1
ATOM 1292 O O . LEU A 1 168 ? -2.701 13.081 11.163 1.00 97.19 168 LEU A O 1
ATOM 1296 N N . TYR A 1 169 ? -0.491 12.613 11.192 1.00 97.31 169 TYR A N 1
ATOM 1297 C CA . TYR A 1 169 ? -0.639 11.167 11.346 1.00 97.31 169 TYR A CA 1
ATOM 1298 C C . TYR A 1 169 ? 0.146 10.609 12.533 1.00 97.31 169 TYR A C 1
ATOM 1300 O O . TYR A 1 169 ? 1.291 10.981 12.774 1.00 97.31 169 TYR A O 1
ATOM 1308 N N . ASN A 1 170 ? -0.466 9.645 13.220 1.00 96.75 170 ASN A N 1
ATOM 1309 C CA . ASN A 1 170 ? 0.204 8.740 14.148 1.00 96.75 170 ASN A CA 1
ATOM 1310 C C . ASN A 1 170 ? 0.286 7.357 13.503 1.00 96.75 170 ASN A C 1
ATOM 1312 O O . ASN A 1 170 ? -0.745 6.746 13.231 1.00 96.75 170 ASN A O 1
ATOM 1316 N N . TYR A 1 171 ? 1.490 6.851 13.254 1.00 96.75 171 TYR A N 1
ATOM 1317 C CA . TYR A 1 171 ? 1.672 5.535 12.642 1.00 96.75 171 TYR A CA 1
ATOM 1318 C C . TYR A 1 171 ? 1.699 4.436 13.710 1.00 96.75 171 TYR A C 1
ATOM 1320 O O . TYR A 1 171 ? 2.428 4.542 14.695 1.00 96.75 171 TYR A O 1
ATOM 1328 N N . ARG A 1 172 ? 0.925 3.369 13.505 1.00 96.94 172 ARG A N 1
ATOM 1329 C CA . ARG A 1 172 ? 0.912 2.166 14.349 1.00 96.94 172 ARG A CA 1
ATOM 1330 C C . ARG A 1 172 ? 1.243 0.930 13.518 1.00 96.94 172 ARG A C 1
ATOM 1332 O O . ARG A 1 172 ? 0.871 0.842 12.346 1.00 96.94 172 ARG A O 1
ATOM 1339 N N . HIS A 1 173 ? 1.893 -0.041 14.157 1.00 97.50 173 HIS A N 1
ATOM 1340 C CA . HIS A 1 173 ? 2.371 -1.272 13.524 1.00 97.50 173 HIS A CA 1
ATOM 1341 C C . HIS A 1 173 ? 1.921 -2.507 14.327 1.00 97.50 173 HIS A C 1
ATOM 1343 O O . HIS A 1 173 ? 2.771 -3.196 14.890 1.00 97.50 173 HIS A O 1
ATOM 1349 N N . PRO A 1 174 ? 0.606 -2.809 14.398 1.00 98.19 174 PRO A N 1
ATOM 1350 C CA . PRO A 1 174 ? 0.091 -3.803 15.346 1.00 98.19 174 PRO A CA 1
ATOM 1351 C C . PRO A 1 174 ? 0.685 -5.202 15.176 1.00 98.19 174 PRO A C 1
ATOM 1353 O O . PRO A 1 174 ? 0.898 -5.894 16.162 1.00 98.19 174 PRO A O 1
ATOM 1356 N N . LEU A 1 175 ? 1.047 -5.599 13.951 1.00 98.44 175 LEU A N 1
ATOM 1357 C CA . LEU A 1 175 ? 1.731 -6.875 13.711 1.00 98.44 175 LEU A CA 1
ATOM 1358 C C . LEU A 1 175 ? 3.040 -6.994 14.502 1.00 98.44 175 LEU A C 1
ATOM 1360 O O . LEU A 1 175 ? 3.362 -8.071 14.989 1.00 98.44 175 LEU A O 1
ATOM 1364 N N . ARG A 1 176 ? 3.781 -5.893 14.678 1.00 97.38 176 ARG A N 1
ATOM 1365 C CA . ARG A 1 176 ? 4.992 -5.881 15.509 1.00 97.38 176 ARG A CA 1
ATOM 1366 C C . ARG A 1 176 ? 4.654 -5.956 16.989 1.00 97.38 176 ARG A C 1
ATOM 1368 O O . ARG A 1 176 ? 5.325 -6.690 17.706 1.00 97.38 176 ARG A O 1
ATOM 1375 N N . ASP A 1 177 ? 3.609 -5.249 17.416 1.00 96.69 177 ASP A N 1
ATOM 1376 C CA . ASP A 1 177 ? 3.116 -5.284 18.799 1.00 96.69 177 ASP A CA 1
ATOM 1377 C C . ASP A 1 177 ? 2.668 -6.706 19.189 1.00 96.69 177 ASP A C 1
ATOM 1379 O O . ASP A 1 177 ? 2.849 -7.133 20.326 1.00 96.69 177 ASP A O 1
ATOM 1383 N N . TRP A 1 178 ? 2.126 -7.466 18.233 1.00 98.00 178 TRP A N 1
ATOM 1384 C CA . TRP A 1 178 ? 1.717 -8.862 18.415 1.00 98.00 178 TRP A CA 1
ATOM 1385 C C . TRP A 1 178 ? 2.842 -9.875 18.169 1.00 98.00 178 TRP A C 1
ATOM 1387 O O . TRP A 1 178 ? 2.634 -11.068 18.378 1.00 98.00 178 TRP A O 1
ATOM 1397 N N . GLY A 1 179 ? 4.013 -9.434 17.701 1.00 97.88 179 GLY A N 1
ATOM 1398 C CA . GLY A 1 179 ? 5.120 -10.320 17.333 1.00 97.88 179 GLY A CA 1
ATOM 1399 C C . GLY A 1 179 ? 4.835 -11.212 16.118 1.00 97.88 179 GLY A C 1
ATOM 1400 O O . GLY A 1 179 ? 5.409 -12.290 16.006 1.00 97.88 179 GLY A O 1
ATOM 1401 N N . TRP A 1 180 ? 3.940 -10.799 15.219 1.00 98.38 180 TRP A N 1
ATOM 1402 C CA . TRP A 1 180 ? 3.556 -11.569 14.038 1.00 98.38 180 TRP A CA 1
ATOM 1403 C C . TRP A 1 180 ? 4.551 -11.388 12.903 1.00 98.38 180 TRP A C 1
ATOM 1405 O O . TRP A 1 180 ? 4.806 -10.272 12.452 1.00 98.38 180 TRP A O 1
ATOM 1415 N N . ASP A 1 181 ? 5.062 -12.503 12.398 1.00 97.75 181 ASP A N 1
ATOM 1416 C CA . ASP A 1 181 ? 5.761 -12.562 11.12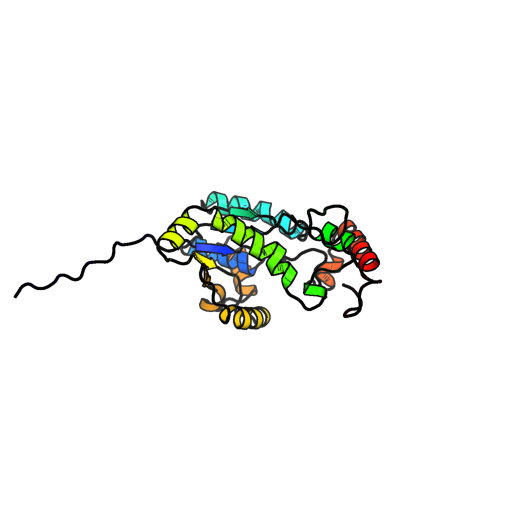4 1.00 97.75 181 ASP A CA 1
ATOM 1417 C C . ASP A 1 181 ? 4.780 -12.771 9.953 1.00 97.75 181 ASP A C 1
ATOM 1419 O O . ASP A 1 181 ? 3.554 -12.862 10.113 1.00 97.75 181 ASP A O 1
ATOM 1423 N N . ARG A 1 182 ? 5.333 -12.840 8.740 1.00 97.00 182 ARG A N 1
ATOM 1424 C CA . ARG A 1 182 ? 4.561 -13.077 7.519 1.00 97.00 182 ARG A CA 1
ATOM 1425 C C . ARG A 1 182 ? 3.791 -14.398 7.547 1.00 97.00 182 ARG A C 1
ATOM 1427 O O . ARG A 1 182 ? 2.688 -14.468 7.007 1.00 97.00 182 ARG A O 1
ATOM 1434 N N . GLU A 1 183 ? 4.353 -15.445 8.146 1.00 97.81 183 GLU A N 1
ATOM 1435 C CA . GLU A 1 183 ? 3.696 -16.751 8.214 1.00 97.81 183 GLU A CA 1
ATOM 1436 C C . GLU A 1 183 ? 2.515 -16.736 9.185 1.00 97.81 183 GLU A C 1
ATOM 1438 O O . GLU A 1 183 ? 1.474 -17.317 8.891 1.00 97.81 183 GLU A O 1
ATOM 1443 N N . ALA A 1 184 ? 2.635 -16.035 10.314 1.00 98.44 184 ALA A N 1
ATOM 1444 C CA . ALA A 1 184 ? 1.525 -15.798 11.228 1.00 98.44 184 ALA A CA 1
ATOM 1445 C C . ALA A 1 184 ? 0.390 -15.041 10.528 1.00 98.44 184 ALA A C 1
ATOM 1447 O O . ALA A 1 184 ? -0.771 -15.431 10.655 1.00 98.44 184 ALA A O 1
ATOM 1448 N N . CYS A 1 185 ? 0.725 -14.032 9.715 1.00 98.56 185 CYS A N 1
ATOM 1449 C CA . CYS A 1 185 ? -0.257 -13.338 8.884 1.00 98.56 185 CYS A CA 1
ATOM 1450 C C . CYS A 1 185 ? -0.941 -14.294 7.894 1.00 98.56 185 CYS A C 1
ATOM 1452 O O . CYS A 1 185 ? -2.164 -14.279 7.793 1.00 98.56 185 CYS A O 1
ATOM 1454 N N . ALA A 1 186 ? -0.183 -15.150 7.200 1.00 98.62 186 ALA A N 1
ATOM 1455 C CA . ALA A 1 186 ? -0.738 -16.136 6.269 1.00 98.62 186 ALA A CA 1
ATOM 1456 C C . ALA A 1 186 ? -1.683 -17.126 6.971 1.00 98.62 186 ALA A C 1
ATOM 1458 O O . ALA A 1 186 ? -2.840 -17.242 6.571 1.00 98.62 186 ALA A O 1
ATOM 1459 N N . ARG A 1 187 ? -1.245 -17.738 8.081 1.00 98.69 187 ARG A N 1
ATOM 1460 C CA . ARG A 1 187 ? -2.071 -18.657 8.883 1.00 98.69 187 ARG A CA 1
ATOM 1461 C C . ARG A 1 187 ? -3.353 -17.993 9.375 1.00 98.69 187 ARG A C 1
ATOM 1463 O O . ARG A 1 187 ? -4.405 -18.624 9.397 1.00 98.69 187 ARG A O 1
ATOM 1470 N N . ARG A 1 188 ? -3.289 -16.713 9.765 1.00 98.75 188 ARG A N 1
ATOM 1471 C CA . ARG A 1 188 ? -4.480 -15.979 10.206 1.00 98.75 188 ARG A CA 1
ATOM 1472 C C . ARG A 1 188 ? -5.490 -15.785 9.077 1.00 98.75 188 ARG A C 1
ATOM 1474 O O . ARG A 1 188 ? -6.688 -15.903 9.330 1.00 98.75 188 ARG A O 1
ATOM 1481 N N . ILE A 1 189 ? -5.019 -15.478 7.868 1.00 98.75 189 ILE A N 1
ATOM 1482 C CA . ILE A 1 189 ? -5.867 -15.321 6.677 1.00 98.75 189 ILE A CA 1
ATOM 1483 C C . ILE A 1 189 ? -6.539 -16.657 6.336 1.00 98.75 189 ILE A C 1
ATOM 1485 O O . ILE A 1 189 ? -7.752 -16.695 6.147 1.00 98.75 189 ILE A O 1
ATOM 1489 N N . GLU A 1 190 ? -5.785 -17.756 6.354 1.00 98.69 190 GLU A N 1
ATOM 1490 C CA . GLU A 1 190 ? -6.321 -19.104 6.116 1.00 98.69 190 GLU A CA 1
ATOM 1491 C C . GLU A 1 190 ? -7.365 -19.498 7.166 1.00 98.69 190 GLU A C 1
ATOM 1493 O O . GLU A 1 190 ? -8.417 -20.032 6.820 1.00 98.69 190 GLU A O 1
ATOM 1498 N N . ALA A 1 191 ? -7.124 -19.174 8.440 1.00 98.62 191 ALA A N 1
ATOM 1499 C CA . ALA A 1 191 ? -8.073 -19.420 9.525 1.00 98.62 191 ALA A CA 1
ATOM 1500 C C . ALA A 1 191 ? -9.384 -18.618 9.384 1.00 98.62 191 ALA A C 1
ATOM 1502 O O . ALA A 1 191 ? -10.412 -19.038 9.907 1.00 98.62 191 ALA A O 1
ATOM 1503 N N . GLU A 1 192 ? -9.370 -17.491 8.662 1.00 98.44 192 GLU A N 1
ATOM 1504 C CA . GLU A 1 192 ? -10.578 -16.734 8.290 1.00 98.44 192 GLU A CA 1
ATOM 1505 C C . GLU A 1 192 ? -11.345 -17.381 7.120 1.00 98.44 192 GLU A C 1
ATOM 1507 O O . GLU A 1 192 ? -12.431 -16.929 6.763 1.00 98.44 192 GLU A O 1
ATOM 1512 N N . GLY A 1 193 ? -10.784 -18.419 6.491 1.00 98.38 193 GLY A N 1
ATOM 1513 C CA . GLY A 1 193 ? -11.316 -19.030 5.273 1.00 98.38 193 GLY A CA 1
ATOM 1514 C C . GLY A 1 193 ? -11.017 -18.229 4.003 1.00 98.38 193 GLY A C 1
ATOM 1515 O O . GLY A 1 193 ? -11.657 -18.452 2.975 1.00 98.38 193 GLY A O 1
ATOM 1516 N N . LEU A 1 194 ? -10.066 -17.291 4.056 1.00 98.44 194 LEU A N 1
ATOM 1517 C CA . LEU A 1 194 ? -9.623 -16.512 2.902 1.00 98.44 194 LEU A CA 1
ATOM 1518 C C . LEU A 1 194 ? -8.387 -17.158 2.252 1.00 98.44 194 LEU A C 1
ATOM 1520 O O . LEU A 1 194 ? -7.527 -17.687 2.958 1.00 98.44 194 LEU A O 1
ATOM 1524 N N . PRO A 1 195 ? -8.238 -17.088 0.916 1.00 98.12 195 PRO A N 1
ATOM 1525 C CA . PRO A 1 195 ? -6.981 -17.457 0.278 1.00 98.12 195 PRO A CA 1
ATOM 1526 C C . PRO A 1 195 ? -5.878 -16.474 0.688 1.00 98.12 195 PRO A C 1
ATOM 1528 O O . PRO A 1 195 ? -6.119 -15.278 0.826 1.00 98.12 195 PRO A O 1
ATOM 1531 N N . VAL A 1 196 ? -4.644 -16.949 0.847 1.00 98.25 196 VAL A N 1
ATOM 1532 C CA . VAL A 1 196 ? -3.508 -16.060 1.129 1.00 98.25 196 VAL A CA 1
ATOM 1533 C C . VAL A 1 196 ? -3.190 -15.235 -0.127 1.00 98.25 196 VAL A C 1
ATOM 1535 O O . VAL A 1 196 ? -2.958 -15.820 -1.189 1.00 98.25 196 VAL A O 1
ATOM 1538 N N . PRO A 1 197 ? -3.147 -13.890 -0.052 1.00 96.69 197 PRO A N 1
ATOM 1539 C CA . PRO A 1 197 ? -2.812 -13.070 -1.208 1.00 96.69 197 PRO A CA 1
ATOM 1540 C C . PRO A 1 197 ? -1.355 -13.290 -1.629 1.00 96.69 197 PRO A C 1
ATOM 1542 O O . PRO A 1 197 ? -0.480 -13.507 -0.781 1.00 96.69 197 PRO A O 1
ATOM 1545 N N . PRO A 1 198 ? -1.040 -13.148 -2.926 1.00 90.94 198 PRO A N 1
ATOM 1546 C CA . PRO A 1 198 ? 0.344 -13.138 -3.373 1.00 90.94 198 PRO A CA 1
ATOM 1547 C C . PRO A 1 198 ? 1.096 -11.935 -2.786 1.00 90.94 198 PRO A C 1
ATOM 1549 O O . PRO A 1 198 ? 0.530 -10.980 -2.245 1.00 90.94 198 PRO A O 1
ATOM 1552 N N . LYS A 1 199 ? 2.420 -11.930 -2.942 1.00 89.50 199 LYS A N 1
ATOM 1553 C CA . LYS A 1 199 ? 3.213 -10.734 -2.654 1.00 89.50 199 LYS A CA 1
ATOM 1554 C C . LYS A 1 199 ? 2.840 -9.604 -3.621 1.00 89.50 199 LYS A C 1
ATOM 1556 O O . LYS A 1 199 ? 3.139 -9.669 -4.819 1.00 89.50 199 LYS A O 1
ATOM 1561 N N . SER A 1 200 ? 2.260 -8.540 -3.073 1.00 89.44 200 SER A N 1
ATOM 1562 C CA . SER A 1 200 ? 1.900 -7.344 -3.826 1.00 89.44 200 SER A CA 1
ATOM 1563 C C . SER A 1 200 ? 3.127 -6.506 -4.194 1.00 89.44 200 SER A C 1
ATOM 1565 O O . SER A 1 200 ? 4.082 -6.350 -3.428 1.00 89.44 200 SER A O 1
ATOM 1567 N N . SER A 1 201 ? 3.142 -6.043 -5.440 1.00 92.38 201 SER A N 1
ATOM 1568 C CA . SER A 1 201 ? 4.127 -5.124 -6.017 1.00 92.38 201 SER A CA 1
ATOM 1569 C C . SER A 1 201 ? 3.731 -4.808 -7.459 1.00 92.38 201 SER A C 1
ATOM 1571 O O . SER A 1 201 ? 3.036 -5.601 -8.103 1.00 92.38 201 SER A O 1
ATOM 1573 N N . CYS A 1 202 ? 4.257 -3.705 -7.998 1.00 94.75 202 CYS A N 1
ATOM 1574 C CA . CYS A 1 202 ? 4.179 -3.446 -9.430 1.00 94.75 202 CYS A CA 1
ATOM 1575 C C . CYS A 1 202 ? 4.891 -4.551 -10.230 1.00 94.75 202 CYS A C 1
ATOM 1577 O O . CYS A 1 202 ? 5.968 -5.000 -9.827 1.00 94.75 202 CYS A O 1
ATOM 1579 N N . TRP A 1 203 ? 4.356 -4.939 -11.391 1.00 95.25 203 TRP A N 1
ATOM 1580 C CA . TRP A 1 203 ? 4.907 -6.034 -12.211 1.00 95.25 203 TRP A CA 1
ATOM 1581 C C . TRP A 1 203 ? 6.244 -5.712 -12.907 1.00 95.25 203 TRP A C 1
ATOM 1583 O O . TRP A 1 203 ? 6.818 -6.587 -13.538 1.00 95.25 203 TRP A O 1
ATOM 1593 N N . PHE A 1 204 ? 6.772 -4.491 -12.781 1.00 94.00 204 PHE A N 1
ATOM 1594 C CA . PHE A 1 204 ? 8.136 -4.116 -13.205 1.00 94.00 204 PHE A CA 1
ATOM 1595 C C . PHE A 1 204 ? 8.935 -3.459 -12.069 1.00 94.00 204 PHE A C 1
ATOM 1597 O O . PHE A 1 204 ? 9.753 -2.561 -12.268 1.00 94.00 204 PHE A O 1
ATOM 1604 N N . CYS A 1 205 ? 8.656 -3.876 -10.833 1.00 91.62 205 CYS A N 1
ATOM 1605 C CA . CYS A 1 205 ? 9.423 -3.480 -9.661 1.00 91.62 205 CYS A CA 1
ATOM 1606 C C . CYS A 1 205 ? 10.643 -4.393 -9.469 1.00 91.62 205 CYS A C 1
ATOM 1608 O O . CYS A 1 205 ? 10.495 -5.612 -9.427 1.00 91.62 205 CYS A O 1
ATOM 1610 N N . ILE A 1 206 ? 11.809 -3.807 -9.174 1.00 90.38 206 ILE A N 1
ATOM 1611 C CA . ILE A 1 206 ? 13.032 -4.538 -8.773 1.00 90.38 206 ILE A CA 1
ATOM 1612 C C . ILE A 1 206 ? 12.854 -5.374 -7.489 1.00 90.38 206 ILE A C 1
ATOM 1614 O O . ILE A 1 206 ? 13.685 -6.190 -7.117 1.00 90.38 206 ILE A O 1
ATOM 1618 N N . GLY A 1 207 ? 11.764 -5.152 -6.750 1.00 87.75 207 GLY A N 1
ATOM 1619 C CA . GLY A 1 207 ? 11.454 -5.894 -5.533 1.00 87.75 207 GLY A CA 1
ATOM 1620 C C . GLY A 1 207 ? 10.943 -7.318 -5.767 1.00 87.75 207 GLY A C 1
ATOM 1621 O O . GLY A 1 207 ? 10.681 -8.001 -4.772 1.00 87.75 207 GLY A O 1
ATOM 1622 N N . MET A 1 208 ? 10.742 -7.748 -7.016 1.00 92.12 208 MET A N 1
ATOM 1623 C CA . MET A 1 208 ? 10.318 -9.105 -7.373 1.00 92.12 208 MET A CA 1
ATOM 1624 C C . MET A 1 208 ? 11.487 -10.096 -7.320 1.00 92.12 208 MET A C 1
ATOM 1626 O O . MET A 1 208 ? 12.630 -9.752 -7.590 1.00 92.12 208 MET A O 1
ATOM 1630 N N . THR A 1 209 ? 11.198 -11.345 -6.972 1.00 91.94 209 THR A N 1
ATOM 1631 C CA . THR A 1 209 ? 12.131 -12.467 -7.123 1.00 91.94 209 THR A CA 1
ATOM 1632 C C . THR A 1 209 ? 12.182 -12.938 -8.581 1.00 91.94 209 THR A C 1
ATOM 1634 O O . THR A 1 209 ? 11.223 -12.721 -9.324 1.00 91.94 209 THR A O 1
ATOM 1637 N N . PRO A 1 210 ? 13.235 -13.664 -9.000 1.00 93.31 210 PRO A N 1
ATOM 1638 C CA . PRO A 1 210 ? 13.295 -14.240 -10.344 1.00 93.31 210 PRO A CA 1
ATOM 1639 C C . PRO A 1 210 ? 12.107 -15.147 -10.682 1.00 93.31 210 PRO A C 1
ATOM 1641 O O . PRO A 1 210 ? 11.673 -15.186 -11.829 1.00 93.31 210 PRO A O 1
ATOM 1644 N N . GLN A 1 211 ? 11.564 -15.867 -9.693 1.00 94.00 211 GLN A N 1
ATOM 1645 C CA . GLN A 1 211 ? 10.374 -16.688 -9.908 1.00 94.00 211 GLN A CA 1
ATOM 1646 C C . GLN A 1 211 ? 9.132 -15.821 -10.125 1.00 94.00 211 GLN A C 1
ATOM 1648 O O . GLN A 1 211 ? 8.420 -16.032 -11.097 1.00 94.00 211 GLN A O 1
ATOM 1653 N N . GLU A 1 212 ? 8.939 -14.778 -9.309 1.00 94.12 212 GLU A N 1
ATOM 1654 C CA . GLU A 1 212 ? 7.837 -13.828 -9.503 1.00 94.12 212 GLU A CA 1
ATOM 1655 C C . GLU A 1 212 ? 7.865 -13.166 -10.887 1.00 94.12 212 GLU A C 1
ATOM 1657 O O . GLU A 1 212 ? 6.800 -12.854 -11.407 1.00 94.12 212 GLU A O 1
ATOM 1662 N N . VAL A 1 213 ? 9.049 -12.950 -11.475 1.00 94.31 213 VAL A N 1
ATOM 1663 C CA . VAL A 1 213 ? 9.187 -12.452 -12.854 1.00 94.31 213 VAL A CA 1
ATOM 1664 C C . VAL A 1 213 ? 8.791 -13.524 -13.870 1.00 94.31 213 VAL A C 1
ATOM 1666 O O . VAL A 1 213 ? 8.038 -13.226 -14.792 1.00 94.31 213 VAL A O 1
ATOM 1669 N N . ARG A 1 214 ? 9.253 -14.772 -13.705 1.00 94.38 214 ARG A N 1
ATOM 1670 C CA . ARG A 1 214 ? 8.897 -15.893 -14.599 1.00 94.38 214 ARG A CA 1
ATOM 1671 C C . ARG A 1 214 ? 7.398 -16.190 -14.623 1.00 94.38 214 ARG A C 1
ATOM 1673 O O . ARG A 1 214 ? 6.892 -16.604 -15.660 1.00 94.38 214 ARG A O 1
ATOM 1680 N N . ASP A 1 215 ? 6.709 -15.942 -13.514 1.00 94.62 215 ASP A N 1
ATOM 1681 C CA . ASP A 1 215 ? 5.267 -16.170 -13.380 1.00 94.62 215 ASP A CA 1
ATOM 1682 C C . ASP A 1 215 ? 4.418 -15.025 -13.970 1.00 94.62 215 ASP A C 1
ATOM 1684 O O . ASP A 1 215 ? 3.187 -15.104 -13.995 1.00 94.62 215 ASP A O 1
ATOM 1688 N N . LEU A 1 216 ? 5.041 -13.936 -14.444 1.00 95.94 216 LEU A N 1
ATOM 1689 C CA . LEU A 1 216 ? 4.312 -12.836 -15.068 1.00 95.94 216 LEU A CA 1
ATOM 1690 C C . LEU A 1 216 ? 3.709 -13.252 -16.418 1.00 95.94 216 LEU A C 1
ATOM 1692 O O . LEU A 1 216 ? 4.346 -13.955 -17.206 1.00 95.94 216 LEU A O 1
ATOM 1696 N N . PRO A 1 217 ? 2.521 -12.730 -16.772 1.00 96.88 217 PRO A N 1
ATOM 1697 C CA . PRO A 1 217 ? 1.982 -12.904 -18.111 1.00 96.88 217 PRO A CA 1
ATOM 1698 C C . PRO A 1 217 ? 2.925 -12.374 -19.194 1.00 96.88 217 PRO A C 1
ATOM 1700 O O . PRO A 1 217 ? 3.589 -11.348 -19.023 1.00 96.88 217 PRO A O 1
ATOM 1703 N N . ALA A 1 218 ? 2.889 -13.001 -20.371 1.00 97.44 218 ALA A N 1
ATOM 1704 C CA . ALA A 1 218 ? 3.732 -12.626 -21.507 1.00 97.44 218 ALA A CA 1
ATOM 1705 C C . ALA A 1 218 ? 3.627 -11.137 -21.893 1.00 97.44 218 ALA A C 1
ATOM 1707 O O . ALA A 1 218 ? 4.597 -10.547 -22.364 1.00 97.44 218 ALA A O 1
ATOM 1708 N N . TRP A 1 219 ? 2.466 -10.504 -21.695 1.00 96.94 219 TRP A N 1
ATOM 1709 C CA . TRP A 1 219 ? 2.300 -9.077 -21.969 1.00 96.94 219 TRP A CA 1
ATOM 1710 C C . TRP A 1 219 ? 3.071 -8.189 -20.977 1.00 96.94 219 TRP A C 1
ATOM 1712 O O . TRP A 1 219 ? 3.646 -7.192 -21.406 1.00 96.94 219 TRP A O 1
ATOM 1722 N N . CYS A 1 220 ? 3.157 -8.563 -19.692 1.00 96.81 220 CYS A N 1
ATOM 1723 C CA . CYS A 1 220 ? 3.981 -7.852 -18.709 1.00 96.81 220 CYS A CA 1
ATOM 1724 C C . CYS A 1 220 ? 5.457 -7.948 -19.097 1.00 96.81 220 CYS A C 1
ATOM 1726 O O . CYS A 1 220 ? 6.150 -6.936 -19.118 1.00 96.81 220 CYS A O 1
ATOM 1728 N N . LEU A 1 221 ? 5.915 -9.150 -19.466 1.00 96.31 221 LEU A N 1
ATOM 1729 C CA . LEU A 1 221 ? 7.299 -9.392 -19.880 1.00 96.31 221 LEU A CA 1
ATOM 1730 C C . LEU A 1 221 ? 7.680 -8.555 -21.109 1.00 96.31 221 LEU A C 1
ATOM 1732 O O . LEU A 1 221 ? 8.725 -7.911 -21.119 1.00 96.31 221 LEU A O 1
ATOM 1736 N N . ARG A 1 222 ? 6.804 -8.488 -22.121 1.00 96.69 222 ARG A N 1
ATOM 1737 C CA . ARG A 1 222 ? 7.016 -7.636 -23.306 1.00 96.69 222 ARG A CA 1
ATOM 1738 C C . ARG A 1 222 ? 7.151 -6.160 -22.934 1.00 96.69 222 ARG A C 1
ATOM 1740 O O . ARG A 1 222 ? 8.039 -5.485 -23.444 1.00 96.69 222 ARG A O 1
ATOM 1747 N N . LEU A 1 223 ? 6.285 -5.655 -22.055 1.00 96.75 223 LEU A N 1
ATOM 1748 C CA . LEU A 1 223 ? 6.344 -4.259 -21.617 1.00 96.75 223 LEU A CA 1
ATOM 1749 C C . LEU A 1 223 ? 7.574 -3.971 -20.752 1.00 96.75 223 LEU A C 1
ATOM 1751 O O . LEU A 1 223 ? 8.134 -2.885 -20.862 1.00 96.75 223 LEU A O 1
ATOM 1755 N N . LEU A 1 224 ? 8.014 -4.927 -19.932 1.00 95.19 224 LEU A N 1
ATOM 1756 C CA . LEU A 1 224 ? 9.228 -4.800 -19.128 1.00 95.19 224 LEU A CA 1
ATOM 1757 C C . LEU A 1 224 ? 10.445 -4.593 -20.036 1.00 95.19 224 LEU A C 1
ATOM 1759 O O . LEU A 1 224 ? 11.146 -3.598 -19.876 1.00 95.19 224 LEU A O 1
ATOM 1763 N N . VAL A 1 225 ? 10.604 -5.431 -21.067 1.00 95.44 225 VAL A N 1
ATOM 1764 C CA . VAL A 1 225 ? 11.668 -5.278 -22.077 1.00 95.44 225 VAL A CA 1
ATOM 1765 C C . VAL A 1 225 ? 11.611 -3.903 -22.753 1.00 95.44 225 VAL A C 1
ATOM 1767 O O . VAL A 1 225 ? 12.646 -3.277 -22.973 1.00 95.44 225 VAL A O 1
ATOM 1770 N N . LEU A 1 226 ? 10.413 -3.391 -23.060 1.00 96.25 226 LEU A N 1
ATOM 1771 C CA . LEU A 1 226 ? 10.260 -2.053 -23.645 1.00 96.25 226 LEU A CA 1
ATOM 1772 C C . LEU A 1 226 ? 10.677 -0.938 -22.680 1.00 96.25 226 LEU A C 1
ATOM 1774 O O . LEU A 1 226 ? 11.332 0.014 -23.103 1.00 96.25 226 LEU A O 1
ATOM 1778 N N . VAL A 1 227 ? 10.314 -1.042 -21.398 1.00 96.06 227 VAL A N 1
ATOM 1779 C CA . VAL A 1 227 ? 10.732 -0.087 -20.361 1.00 96.06 227 VAL A CA 1
ATOM 1780 C C . VAL A 1 227 ? 12.253 -0.082 -20.227 1.00 96.06 227 VAL A C 1
ATOM 1782 O O . VAL A 1 227 ? 12.852 0.994 -20.232 1.00 96.06 227 VAL A O 1
ATOM 1785 N N . GLU A 1 228 ? 12.879 -1.256 -20.172 1.00 94.94 228 GLU A N 1
ATOM 1786 C CA . GLU A 1 228 ? 14.334 -1.385 -20.089 1.00 94.94 228 GLU A CA 1
ATOM 1787 C C . GLU A 1 228 ? 15.034 -0.815 -21.318 1.00 94.94 228 GLU A C 1
ATOM 1789 O O . GLU A 1 228 ? 15.869 0.076 -21.182 1.00 94.94 228 GLU A O 1
ATOM 1794 N N . ALA A 1 229 ? 14.644 -1.239 -22.523 1.00 95.81 229 ALA A N 1
ATOM 1795 C CA . ALA A 1 229 ? 15.234 -0.752 -23.769 1.00 95.81 229 ALA A CA 1
ATOM 1796 C C . ALA A 1 229 ? 15.105 0.774 -23.905 1.00 95.81 229 ALA A C 1
ATOM 1798 O O . ALA A 1 229 ? 16.010 1.454 -24.391 1.00 95.81 229 ALA A O 1
ATOM 1799 N N . ARG A 1 230 ? 13.983 1.335 -23.440 1.00 95.62 230 ARG A N 1
ATOM 1800 C CA . ARG A 1 230 ? 13.732 2.776 -23.467 1.00 95.62 230 ARG A CA 1
ATOM 1801 C C . ARG A 1 230 ? 14.554 3.541 -22.429 1.00 95.62 230 ARG A C 1
ATOM 1803 O O . ARG A 1 230 ? 14.920 4.691 -22.688 1.00 95.62 230 ARG A O 1
ATOM 1810 N N . ALA A 1 231 ? 14.816 2.937 -21.272 1.00 95.75 231 ALA A N 1
ATOM 1811 C CA . ALA A 1 231 ? 15.595 3.536 -20.197 1.00 95.75 231 ALA A CA 1
ATOM 1812 C C . ALA A 1 231 ? 17.109 3.399 -20.412 1.00 95.75 231 ALA A C 1
ATOM 1814 O O . ALA A 1 231 ? 17.830 4.344 -20.096 1.00 95.75 231 ALA A O 1
ATOM 1815 N N . ALA A 1 232 ? 17.581 2.284 -20.984 1.00 95.56 232 ALA A N 1
ATOM 1816 C CA . ALA A 1 232 ? 18.993 1.897 -21.065 1.00 95.56 232 ALA A CA 1
ATOM 1817 C C . ALA A 1 232 ? 19.949 3.014 -21.533 1.00 95.56 232 ALA A C 1
ATOM 1819 O O . ALA A 1 232 ? 20.933 3.257 -20.837 1.00 95.56 232 ALA A O 1
ATOM 1820 N N . PRO A 1 233 ? 19.657 3.803 -22.593 1.00 95.06 233 PRO A N 1
ATOM 1821 C CA . PRO A 1 233 ? 20.558 4.876 -23.034 1.00 95.06 233 PRO A CA 1
ATOM 1822 C C . PRO A 1 233 ? 20.745 6.016 -22.019 1.00 95.06 233 PRO A C 1
ATOM 1824 O O . PRO A 1 233 ? 21.568 6.904 -22.225 1.00 95.06 233 PRO A O 1
ATOM 1827 N N . ARG A 1 234 ? 19.924 6.054 -20.965 1.00 92.06 234 ARG A N 1
ATOM 1828 C CA . ARG A 1 234 ? 19.901 7.095 -19.929 1.00 92.06 234 ARG A CA 1
ATOM 1829 C C . ARG A 1 234 ? 20.337 6.569 -18.564 1.00 92.06 234 ARG A C 1
ATOM 1831 O O . ARG A 1 234 ? 20.422 7.365 -17.626 1.00 92.06 234 ARG A O 1
ATOM 1838 N N . LEU A 1 235 ? 20.591 5.267 -18.426 1.00 92.12 235 LEU A N 1
ATOM 1839 C CA . LEU A 1 235 ? 21.026 4.671 -17.168 1.00 92.12 235 LEU A CA 1
ATOM 1840 C C . LEU A 1 235 ? 22.537 4.854 -16.994 1.00 92.12 235 LEU A C 1
ATOM 1842 O O . LEU A 1 235 ? 23.323 4.533 -17.874 1.00 92.12 235 LEU A O 1
ATOM 1846 N N . HIS A 1 236 ? 22.928 5.408 -15.849 1.00 89.62 236 HIS A N 1
ATOM 1847 C CA . HIS A 1 236 ? 24.327 5.667 -15.477 1.00 89.62 236 HIS A CA 1
ATOM 1848 C C . HIS A 1 236 ? 24.662 5.171 -14.061 1.00 89.62 236 HIS A C 1
ATOM 1850 O O . HIS A 1 236 ? 25.806 5.260 -13.632 1.00 89.62 236 HIS A O 1
ATOM 1856 N N . ILE A 1 237 ? 23.661 4.669 -13.327 1.00 85.56 237 ILE A N 1
ATOM 1857 C CA . ILE A 1 237 ? 23.781 4.216 -11.928 1.00 85.56 237 ILE A CA 1
ATOM 1858 C C . ILE A 1 237 ? 23.485 2.712 -11.807 1.00 85.56 237 ILE A C 1
ATOM 1860 O O . ILE A 1 237 ? 23.948 2.070 -10.871 1.00 85.56 237 ILE A O 1
ATOM 1864 N N . VAL A 1 238 ? 22.719 2.146 -12.744 1.00 88.88 238 VAL A N 1
ATOM 1865 C CA . VAL A 1 238 ? 22.311 0.732 -12.774 1.00 88.88 238 VAL A CA 1
ATOM 1866 C C . VAL A 1 238 ? 22.293 0.227 -14.216 1.00 88.88 238 VAL A C 1
ATOM 1868 O O . VAL A 1 238 ? 22.227 1.039 -15.137 1.00 88.88 238 VAL A O 1
ATOM 1871 N N . GLU A 1 239 ? 22.317 -1.090 -14.408 1.00 86.50 239 GLU A N 1
ATOM 1872 C CA . GLU A 1 239 ? 22.324 -1.720 -15.738 1.00 86.50 239 GLU A CA 1
ATOM 1873 C C . GLU A 1 239 ? 20.914 -1.919 -16.326 1.00 86.50 239 GLU A C 1
ATOM 1875 O O . GLU A 1 239 ? 20.753 -1.914 -17.544 1.00 86.50 239 GLU A O 1
ATOM 1880 N N . GLY A 1 240 ? 19.886 -2.043 -15.480 1.00 85.38 240 GLY A N 1
ATOM 1881 C CA . GLY A 1 240 ? 18.530 -2.415 -15.896 1.00 85.38 240 GLY A CA 1
ATOM 1882 C C . GLY A 1 240 ? 17.621 -2.761 -14.713 1.00 85.38 240 GLY A C 1
ATOM 1883 O O . GLY A 1 240 ? 17.923 -2.387 -13.573 1.00 85.38 240 GLY A O 1
ATOM 1884 N N . LEU A 1 241 ? 16.489 -3.410 -15.004 1.00 82.00 241 LEU A N 1
ATOM 1885 C CA . LEU A 1 241 ? 15.568 -4.004 -14.023 1.00 82.00 241 LEU A CA 1
ATOM 1886 C C . LEU A 1 241 ? 15.971 -5.429 -13.626 1.00 82.00 241 LEU A C 1
ATOM 1888 O O . LEU A 1 241 ? 16.821 -6.049 -14.293 1.00 82.00 241 LEU A O 1
#